Protein AF-A0A150QG92-F1 (afdb_monomer_lite)

Sequence (229 aa):
MARTAPVPNIPAIPGMNPGVFVMGGGGGGGGSGARGGNGSKNGQGSDGKNGGSGASGGGKSACGSPGKDGGGCPQHHGGSSSGAASHGDPIDVITGRVFTAPVVDLDLPGPLPLELARSYSTTSRERDIGLGHGWTHSFAWEVELRRGGGAKVWTDDGLDVSFGVVERGTGVIGPHGWVLHRHEEGFALDVPDGTRRIFEPDLGDPARRRFRLARVEDPAGNRIQLHCH

Radius of gyration: 31.09 Å; chains: 1; bounding box: 60×75×87 Å

Foldseek 3Di:
DDDDDDDDDDDDDPPDDPPDPPPDDDDDDDDDDDDDDDDDDDDDDDDDDDDDDDDDPDDPPPDDDDDPDDDDDDPDDDDDDDDDDDDDQQADPVPRKHKDDWDWPDWDDDPDIDTWTKMFIPLQQVPDPPPHGRMFIQFFWKWFQDPQQKIWIQHRRGDIWTGGRADEPGWDQGPQRWIWHHHPAWIWIQHPVQKIWTWGFDPPDPVSGMTGGQWIAHPVGDMDGDDDD

Secondary structure (DSSP, 8-state):
----PPPP--PPPTT-----------------PPPPPPP----------------------------SS--------------------SB-TTT--BB---EEEEEE-SSS-EEEEEEEBGGGTT--SSS-TTEEETT--EEEE-TTSEEEEE-TTS-EEEEEE--TT-EEE-GGG-EEEE-SS-EEEE-TTS-EEEEEE-TT-TTS-EEEEEEEE-TTS-EEE----

InterPro domains:
  IPR045351 Domain of unknown function DUF6531 [PF20148] (88-163)

Organism: Sorangium cellulosum (NCBI:txid56)

Structure (mmCIF, N/CA/C/O backbone):
data_AF-A0A150QG92-F1
#
_entry.id   AF-A0A150QG92-F1
#
loop_
_atom_site.group_PDB
_atom_site.id
_atom_site.type_symbol
_atom_site.label_atom_id
_atom_site.label_alt_id
_atom_site.label_comp_id
_atom_site.label_asym_id
_atom_site.label_entity_id
_atom_site.label_seq_id
_atom_site.pdbx_PDB_ins_code
_atom_site.Cartn_x
_atom_site.Cartn_y
_atom_site.Cartn_z
_atom_site.occupancy
_atom_site.B_iso_or_equiv
_atom_site.auth_seq_id
_atom_site.auth_comp_id
_atom_site.auth_asym_id
_atom_site.auth_atom_id
_atom_site.pdbx_PDB_model_num
ATOM 1 N N . MET A 1 1 ? 32.457 27.351 18.541 1.00 37.81 1 MET A N 1
ATOM 2 C CA . MET A 1 1 ? 33.243 26.584 17.551 1.00 37.81 1 MET A CA 1
ATOM 3 C C . MET A 1 1 ? 32.284 25.676 16.801 1.00 37.81 1 MET A C 1
ATOM 5 O O . MET A 1 1 ? 31.768 24.740 17.397 1.00 37.81 1 MET A O 1
ATOM 9 N N . ALA A 1 2 ? 31.964 26.011 15.552 1.00 36.78 2 ALA A N 1
ATOM 10 C CA . ALA A 1 2 ? 31.117 25.180 14.704 1.00 36.78 2 ALA A CA 1
ATOM 11 C C . ALA A 1 2 ? 31.923 23.953 14.255 1.00 36.78 2 ALA A C 1
ATOM 13 O O . ALA A 1 2 ? 33.011 24.098 13.702 1.00 36.78 2 ALA A O 1
ATOM 14 N N . ARG A 1 3 ? 31.420 22.751 14.543 1.00 38.50 3 ARG A N 1
ATOM 15 C CA . ARG A 1 3 ? 31.966 21.498 14.016 1.00 38.50 3 ARG A CA 1
ATOM 16 C C . ARG A 1 3 ? 31.158 21.137 12.777 1.00 38.50 3 ARG A C 1
ATOM 18 O O . ARG A 1 3 ? 30.050 20.626 12.894 1.00 38.50 3 ARG A O 1
ATOM 25 N N . THR A 1 4 ? 31.698 21.452 11.608 1.00 39.38 4 THR A N 1
ATOM 26 C CA . THR A 1 4 ? 31.212 20.936 10.326 1.00 39.38 4 THR A CA 1
ATOM 27 C C . THR A 1 4 ? 31.419 19.422 10.336 1.00 39.38 4 THR A C 1
ATOM 29 O O . THR A 1 4 ? 32.554 18.959 10.438 1.00 39.38 4 THR A O 1
ATOM 32 N N . ALA A 1 5 ? 30.334 18.648 10.321 1.00 44.03 5 ALA A N 1
ATOM 33 C CA . ALA A 1 5 ? 30.416 17.198 10.191 1.00 44.03 5 ALA A CA 1
ATOM 34 C C . ALA A 1 5 ? 30.944 16.830 8.788 1.00 44.03 5 ALA A C 1
ATOM 36 O O . ALA A 1 5 ? 30.615 17.523 7.821 1.00 44.03 5 ALA A O 1
ATOM 37 N N . PRO A 1 6 ? 31.770 15.778 8.655 1.00 44.94 6 PRO A N 1
ATOM 38 C CA . PRO A 1 6 ? 32.266 15.331 7.361 1.00 44.94 6 PRO A CA 1
ATOM 39 C C . PRO A 1 6 ? 31.114 14.800 6.498 1.00 44.94 6 PRO A C 1
ATOM 41 O O . PRO A 1 6 ? 30.248 14.066 6.973 1.00 44.94 6 PRO A O 1
ATOM 44 N N . VAL A 1 7 ? 31.117 15.192 5.225 1.00 45.94 7 VAL A N 1
ATOM 45 C CA . VAL A 1 7 ? 30.176 14.729 4.197 1.00 45.94 7 VAL A CA 1
ATOM 46 C C . VAL A 1 7 ? 30.291 13.201 4.056 1.00 45.94 7 VAL A C 1
ATOM 48 O O . VAL A 1 7 ? 31.413 12.709 3.912 1.00 45.94 7 VAL A O 1
ATOM 51 N N . PRO A 1 8 ? 29.186 12.432 4.081 1.00 47.88 8 PRO A N 1
ATOM 52 C CA . PRO A 1 8 ? 29.232 11.000 3.812 1.00 47.88 8 PRO A CA 1
ATOM 53 C C . PRO A 1 8 ? 29.678 10.738 2.371 1.00 47.88 8 PRO A C 1
ATOM 55 O O . PRO A 1 8 ? 29.181 11.354 1.429 1.00 47.88 8 PRO A O 1
ATOM 58 N N . ASN A 1 9 ? 30.617 9.811 2.206 1.00 43.22 9 ASN A N 1
ATOM 59 C CA . ASN A 1 9 ? 31.092 9.339 0.912 1.00 43.22 9 ASN A CA 1
ATOM 60 C C . ASN A 1 9 ? 29.952 8.590 0.195 1.00 43.22 9 ASN A C 1
ATOM 62 O O . ASN A 1 9 ? 29.675 7.439 0.523 1.00 43.22 9 ASN A O 1
ATOM 66 N N . ILE A 1 10 ? 29.258 9.259 -0.731 1.00 47.41 10 ILE A N 1
ATOM 67 C CA . ILE A 1 10 ? 28.228 8.658 -1.590 1.00 47.41 10 ILE A CA 1
ATOM 68 C C . ILE A 1 10 ? 28.930 7.739 -2.605 1.00 47.41 10 ILE A C 1
ATOM 70 O O . ILE A 1 10 ? 29.680 8.246 -3.443 1.00 47.41 10 ILE A O 1
ATOM 74 N N . PRO A 1 11 ? 28.713 6.410 -2.582 1.00 49.97 11 PRO A N 1
ATOM 75 C CA . PRO A 1 11 ? 29.139 5.558 -3.684 1.00 49.97 11 PRO A CA 1
ATOM 76 C C . PRO A 1 11 ? 28.346 5.917 -4.950 1.00 49.97 11 PRO A C 1
ATOM 78 O O . PRO A 1 11 ? 27.154 6.218 -4.890 1.00 49.97 11 PRO A O 1
ATOM 81 N N . ALA A 1 12 ? 29.025 5.920 -6.098 1.00 48.06 12 ALA A N 1
ATOM 82 C CA . ALA A 1 12 ? 28.434 6.299 -7.377 1.00 48.06 12 ALA A CA 1
ATOM 83 C C . ALA A 1 12 ? 27.208 5.436 -7.712 1.00 48.06 12 ALA A C 1
ATOM 85 O O . ALA A 1 12 ? 27.247 4.213 -7.579 1.00 48.06 12 ALA A O 1
ATOM 86 N N . ILE A 1 13 ? 26.144 6.090 -8.184 1.00 51.09 13 ILE A N 1
ATOM 87 C CA . ILE A 1 13 ? 24.930 5.450 -8.698 1.00 51.09 13 ILE A CA 1
ATOM 88 C C . ILE A 1 13 ? 25.330 4.553 -9.884 1.00 51.09 13 ILE A C 1
ATOM 90 O O . ILE A 1 13 ? 25.816 5.076 -10.895 1.00 51.09 13 ILE A O 1
ATOM 94 N N . PRO A 1 14 ? 25.150 3.223 -9.804 1.00 42.94 14 PRO A N 1
ATOM 95 C CA . PRO A 1 14 ? 25.403 2.342 -10.937 1.00 42.94 14 PRO A CA 1
ATOM 96 C C . PRO A 1 14 ? 24.462 2.711 -12.092 1.00 42.94 14 PRO A C 1
ATOM 98 O O . PRO A 1 14 ? 23.246 2.696 -11.928 1.00 42.94 14 PRO A O 1
ATOM 101 N N . GLY A 1 15 ? 25.025 3.078 -13.248 1.00 45.62 15 GLY A N 1
ATOM 102 C CA . GLY A 1 15 ? 24.265 3.453 -14.452 1.00 45.62 15 GLY A CA 1
ATOM 103 C C . GLY A 1 15 ? 24.389 4.917 -14.891 1.00 45.62 15 GLY A C 1
ATOM 104 O O . GLY A 1 15 ? 23.875 5.269 -15.949 1.00 45.62 15 GLY A O 1
ATOM 105 N N . MET A 1 16 ? 25.107 5.765 -14.149 1.00 44.09 16 MET A N 1
ATOM 106 C CA . MET A 1 16 ? 25.390 7.140 -14.574 1.00 44.09 16 MET A CA 1
ATOM 107 C C . MET A 1 16 ? 26.749 7.193 -15.289 1.00 44.09 16 MET A C 1
ATOM 109 O O . MET A 1 16 ? 27.793 7.038 -14.660 1.00 44.09 16 MET A O 1
ATOM 113 N N . ASN A 1 17 ? 26.750 7.378 -16.613 1.00 40.12 17 ASN A N 1
ATOM 114 C CA . ASN A 1 17 ? 27.971 7.652 -17.377 1.00 40.12 17 ASN A CA 1
ATOM 115 C C . ASN A 1 17 ? 28.542 9.002 -16.893 1.00 40.12 17 ASN A C 1
ATOM 117 O O . ASN A 1 17 ? 27.853 10.016 -17.047 1.00 40.12 17 ASN A O 1
ATOM 121 N N . PRO A 1 18 ? 29.737 9.061 -16.272 1.00 42.12 18 PRO A N 1
ATOM 122 C CA . PRO A 1 18 ? 30.314 10.332 -15.877 1.00 42.12 18 PRO A CA 1
ATOM 123 C C . PRO A 1 18 ? 30.748 11.036 -17.160 1.00 42.12 18 PRO A C 1
ATOM 125 O O . PRO A 1 18 ? 31.773 10.704 -17.753 1.00 42.12 18 PRO A O 1
ATOM 128 N N . GLY A 1 19 ? 29.932 11.986 -17.617 1.00 36.22 19 GLY A N 1
ATOM 129 C CA . GLY A 1 19 ? 30.261 12.826 -18.756 1.00 36.22 19 GLY A CA 1
ATOM 130 C C . GLY A 1 19 ? 31.666 13.397 -18.584 1.00 36.22 19 GLY A C 1
ATOM 131 O O . GLY A 1 19 ? 31.950 14.108 -17.620 1.00 36.22 19 GLY A O 1
ATOM 132 N N . VAL A 1 20 ? 32.550 13.047 -19.515 1.00 40.19 20 VAL A N 1
ATOM 133 C CA . VAL A 1 20 ? 33.859 13.669 -19.688 1.00 40.19 20 VAL A CA 1
ATOM 134 C C . VAL A 1 20 ? 33.654 15.183 -19.749 1.00 40.19 20 VAL A C 1
ATOM 136 O O . VAL A 1 20 ? 33.062 15.705 -20.693 1.00 40.19 20 VAL A O 1
ATOM 139 N N . PHE A 1 21 ? 34.170 15.903 -18.754 1.00 37.25 21 PHE A N 1
ATOM 140 C CA . PHE A 1 21 ? 34.419 17.331 -18.891 1.00 37.25 21 PHE A CA 1
ATOM 141 C C . PHE A 1 21 ? 35.578 17.498 -19.878 1.00 37.25 21 PHE A C 1
ATOM 143 O O . PHE A 1 21 ? 36.746 17.367 -19.512 1.00 37.25 21 PHE A O 1
ATOM 150 N N . VAL A 1 22 ? 35.266 17.767 -21.148 1.00 36.50 22 VAL A N 1
ATOM 151 C CA . VAL A 1 22 ? 36.266 18.232 -22.114 1.00 36.50 22 VAL A CA 1
ATOM 152 C C . VAL A 1 22 ? 36.643 19.666 -21.733 1.00 36.50 22 VAL A C 1
ATOM 154 O O . VAL A 1 22 ? 35.991 20.630 -22.124 1.00 36.50 22 VAL A O 1
ATOM 157 N N . MET A 1 23 ? 37.708 19.802 -20.944 1.00 41.09 23 MET A N 1
ATOM 158 C CA . MET A 1 23 ? 38.476 21.040 -20.805 1.00 41.09 23 MET A CA 1
ATOM 159 C C . MET A 1 23 ? 39.218 21.299 -22.123 1.00 41.09 23 MET A C 1
ATOM 161 O O . MET A 1 23 ? 40.349 20.859 -22.318 1.00 41.09 23 MET A O 1
ATOM 165 N N . GLY A 1 24 ? 38.553 21.985 -23.052 1.00 33.84 24 GLY A N 1
ATOM 166 C CA . GLY A 1 24 ? 39.160 22.499 -24.276 1.00 33.84 24 GLY A CA 1
ATOM 167 C C . GLY A 1 24 ? 39.774 23.875 -24.035 1.00 33.84 24 GLY A C 1
ATOM 168 O O . GLY A 1 24 ? 39.073 24.882 -24.077 1.00 33.84 24 GLY A O 1
ATOM 169 N N . GLY A 1 25 ? 41.080 23.914 -23.774 1.00 34.88 25 GLY A N 1
ATOM 170 C CA . GLY A 1 25 ? 41.899 25.116 -23.937 1.00 34.88 25 GLY A CA 1
ATOM 171 C C . GLY A 1 25 ? 42.353 25.304 -25.393 1.00 34.88 25 GLY A C 1
ATOM 172 O O . GLY A 1 25 ? 42.444 24.340 -26.149 1.00 34.88 25 GLY A O 1
ATOM 173 N N . GLY A 1 26 ? 42.688 26.548 -25.751 1.00 34.56 26 GLY A N 1
ATOM 174 C CA . GLY A 1 26 ? 43.233 26.968 -27.054 1.00 34.56 26 GLY A CA 1
ATOM 175 C C . GLY A 1 26 ? 42.289 27.962 -27.736 1.00 34.56 26 GLY A C 1
ATOM 176 O O . GLY A 1 26 ? 41.090 27.743 -27.772 1.00 34.56 26 GLY A O 1
ATOM 177 N N . GLY A 1 27 ? 42.693 29.115 -28.255 1.00 33.75 27 GLY A N 1
ATOM 178 C CA . GLY A 1 27 ? 43.971 29.562 -28.801 1.00 33.75 27 GLY A CA 1
ATOM 179 C C . GLY A 1 27 ? 43.599 30.508 -29.953 1.00 33.75 27 GLY A C 1
ATOM 180 O O . GLY A 1 27 ? 42.649 30.233 -30.680 1.00 33.75 27 GLY A O 1
ATOM 181 N N . GLY A 1 28 ? 44.246 31.671 -30.048 1.00 34.00 28 GLY A N 1
ATOM 182 C CA . GLY A 1 28 ? 43.829 32.767 -30.928 1.00 34.00 28 GLY A CA 1
ATOM 183 C C . GLY A 1 28 ? 43.825 32.459 -32.431 1.00 34.00 28 GLY A C 1
ATOM 184 O O . GLY A 1 28 ? 44.515 31.566 -32.910 1.00 34.00 28 GLY A O 1
ATOM 185 N N . GLY A 1 29 ? 43.085 33.277 -33.181 1.00 33.50 29 GLY A N 1
ATOM 186 C CA . GLY A 1 29 ? 43.124 33.296 -34.643 1.00 33.50 29 GLY A CA 1
ATOM 187 C C . GLY A 1 29 ? 42.044 34.207 -35.219 1.00 33.50 29 GLY A C 1
ATOM 188 O O . GLY A 1 29 ? 40.873 33.849 -35.229 1.00 33.50 29 GLY A O 1
ATOM 189 N N . GLY A 1 30 ? 42.437 35.409 -35.645 1.00 34.50 30 GLY A N 1
ATOM 190 C CA . GLY A 1 30 ? 41.554 36.396 -36.265 1.00 34.50 30 GLY A CA 1
ATOM 191 C C . GLY A 1 30 ? 41.127 36.035 -37.691 1.00 34.50 30 GLY A C 1
ATOM 192 O O . GLY A 1 30 ? 41.773 35.241 -38.369 1.00 34.50 30 GLY A O 1
ATOM 193 N N . GLY A 1 31 ? 40.054 36.677 -38.159 1.00 32.97 31 GLY A N 1
ATOM 194 C CA . GLY A 1 31 ? 39.570 36.535 -39.531 1.00 32.97 31 GLY A CA 1
ATOM 195 C C . GLY A 1 31 ? 38.443 37.509 -39.879 1.00 32.97 31 GLY A C 1
ATOM 196 O O . GLY A 1 31 ? 37.282 37.230 -39.619 1.00 32.97 31 GLY A O 1
ATOM 197 N N . SER A 1 32 ? 38.841 38.645 -40.461 1.00 36.47 32 SER A N 1
ATOM 198 C CA . SER A 1 32 ? 38.134 39.526 -41.414 1.00 36.47 32 SER A CA 1
ATOM 199 C C . SER A 1 32 ? 36.645 39.862 -41.221 1.00 36.47 32 SER A C 1
ATOM 201 O O . SER A 1 32 ? 35.754 39.042 -41.423 1.00 36.47 32 SER A O 1
ATOM 203 N N . GLY A 1 33 ? 36.395 41.155 -40.990 1.00 36.62 33 GLY A N 1
ATOM 204 C CA . GLY A 1 33 ? 35.072 41.770 -40.959 1.00 36.62 33 GLY A CA 1
ATOM 205 C C . GLY A 1 33 ? 34.340 41.802 -42.305 1.00 36.62 33 GLY A C 1
ATOM 206 O O . GLY A 1 33 ? 34.922 42.066 -43.358 1.00 36.62 33 GLY A O 1
ATOM 207 N N . ALA A 1 34 ? 33.024 41.602 -42.232 1.00 39.44 34 ALA A N 1
ATOM 208 C CA . ALA A 1 34 ? 32.090 41.887 -43.309 1.00 39.44 34 ALA A CA 1
ATOM 209 C C . ALA A 1 34 ? 31.617 43.347 -43.219 1.00 39.44 34 ALA A C 1
ATOM 211 O O . ALA A 1 34 ? 31.180 43.826 -42.171 1.00 39.44 34 ALA A O 1
ATOM 212 N N . ARG A 1 35 ? 31.748 44.053 -44.344 1.00 37.41 35 ARG A N 1
ATOM 213 C CA . ARG A 1 35 ? 31.340 45.444 -44.556 1.00 37.41 35 ARG A CA 1
ATOM 214 C C . ARG A 1 35 ? 29.815 45.569 -44.569 1.00 37.41 35 ARG A C 1
ATOM 216 O O . ARG A 1 35 ? 29.130 44.751 -45.174 1.00 37.41 35 ARG A O 1
ATOM 223 N N . GLY A 1 36 ? 29.318 46.634 -43.941 1.00 36.62 36 GLY A N 1
ATOM 224 C CA . GLY A 1 36 ? 27.913 47.032 -43.968 1.00 36.62 36 GLY A CA 1
ATOM 225 C C . GLY A 1 36 ? 27.441 47.437 -45.366 1.00 36.62 36 GLY A C 1
ATOM 226 O O . GLY A 1 36 ? 28.152 48.118 -46.105 1.00 36.62 36 GLY A O 1
ATOM 227 N N . GLY A 1 37 ? 26.226 47.011 -45.712 1.00 35.25 37 GLY A N 1
ATOM 228 C CA . GLY A 1 37 ? 25.490 47.469 -46.886 1.00 35.25 37 GLY A CA 1
ATOM 229 C C . GLY A 1 37 ? 24.499 48.563 -46.495 1.00 35.25 37 GLY A C 1
ATOM 230 O O . GLY A 1 37 ? 23.589 48.324 -45.705 1.00 35.25 37 GLY A O 1
ATOM 231 N N . ASN A 1 38 ? 24.694 49.759 -47.051 1.00 34.56 38 ASN A N 1
ATOM 232 C CA . ASN A 1 38 ? 23.780 50.894 -46.945 1.00 34.56 38 ASN A CA 1
ATOM 233 C C . ASN A 1 38 ? 22.444 50.591 -47.634 1.00 34.56 38 ASN A C 1
ATOM 235 O O . ASN A 1 38 ? 22.412 50.191 -48.796 1.00 34.56 38 ASN A O 1
ATOM 239 N N . GLY A 1 39 ? 21.343 50.878 -46.943 1.00 38.09 39 GLY A N 1
ATOM 240 C CA . GLY A 1 39 ? 20.032 51.014 -47.563 1.00 38.09 39 GLY A CA 1
ATOM 241 C C . GLY A 1 39 ? 19.848 52.405 -48.168 1.00 38.09 39 GLY A C 1
ATOM 242 O O . GLY A 1 39 ? 20.192 53.402 -47.534 1.00 38.09 39 GLY A O 1
ATOM 243 N N . SER A 1 40 ? 19.259 52.476 -49.365 1.00 35.34 40 SER A N 1
ATOM 244 C CA . SER A 1 40 ? 18.357 53.564 -49.770 1.00 35.34 40 SER A CA 1
ATOM 245 C C . SER A 1 40 ? 17.653 53.289 -51.106 1.00 35.34 40 SER A C 1
ATOM 247 O O . SER A 1 40 ? 18.288 53.203 -52.146 1.00 35.34 40 SER A O 1
ATOM 249 N N . LYS A 1 41 ? 16.317 53.253 -51.003 1.00 38.12 41 LYS A N 1
ATOM 250 C CA . LYS A 1 41 ? 15.314 54.027 -51.761 1.00 38.12 41 LYS A CA 1
ATOM 251 C C . LYS A 1 41 ? 15.100 53.824 -53.280 1.00 38.12 41 LYS A C 1
ATOM 253 O O . LYS A 1 41 ? 15.932 54.177 -54.101 1.00 38.12 41 LYS A O 1
ATOM 258 N N . ASN A 1 42 ? 13.816 53.536 -53.553 1.00 39.16 42 ASN A N 1
ATOM 259 C CA . ASN A 1 42 ? 12.929 54.029 -54.625 1.00 39.16 42 ASN A CA 1
ATOM 260 C C . ASN A 1 42 ? 12.761 53.189 -55.902 1.00 39.16 42 ASN A C 1
ATOM 262 O O . ASN A 1 42 ? 13.709 52.934 -56.632 1.00 39.16 42 ASN A O 1
ATOM 266 N N . GLY A 1 43 ? 11.492 52.897 -56.219 1.00 38.22 43 GLY A N 1
ATOM 267 C CA . GLY A 1 43 ? 11.042 52.461 -57.542 1.00 38.22 43 GLY A CA 1
ATOM 268 C C . GLY A 1 43 ? 9.668 51.788 -57.512 1.00 38.22 43 GLY A C 1
ATOM 269 O O . GLY A 1 43 ? 9.585 50.576 -57.362 1.00 38.22 43 GLY A O 1
ATOM 270 N N . GLN A 1 44 ? 8.592 52.570 -57.635 1.00 45.50 44 GLN A N 1
ATOM 271 C CA . GLN A 1 44 ? 7.263 52.061 -57.997 1.00 45.50 44 GLN A CA 1
ATOM 272 C C . GLN A 1 44 ? 7.270 51.615 -59.466 1.00 45.50 44 GLN A C 1
ATOM 274 O O . GLN A 1 44 ? 7.813 52.319 -60.314 1.00 45.50 44 GLN A O 1
ATOM 279 N N . GLY A 1 4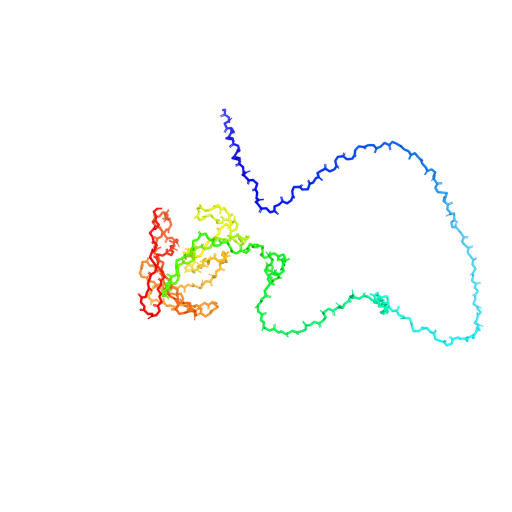5 ? 6.621 50.492 -59.766 1.00 35.28 45 GLY A N 1
ATOM 280 C CA . GLY A 1 45 ? 6.367 50.038 -61.131 1.00 35.28 45 GLY A CA 1
ATOM 281 C C . GLY A 1 45 ? 5.430 48.837 -61.124 1.00 35.28 45 GLY A C 1
ATOM 282 O O . GLY A 1 45 ? 5.816 47.743 -60.724 1.00 35.28 45 GLY A O 1
ATOM 283 N N . SER A 1 46 ? 4.181 49.070 -61.508 1.00 43.31 46 SER A N 1
ATOM 284 C CA . SER A 1 46 ? 3.157 48.060 -61.761 1.00 43.31 46 SER A CA 1
ATOM 285 C C . SER A 1 46 ? 3.116 47.774 -63.254 1.00 43.31 46 SER A C 1
ATOM 287 O O . SER A 1 46 ? 2.842 48.700 -64.006 1.00 43.31 46 SER A O 1
ATOM 289 N N . ASP A 1 47 ? 3.316 46.521 -63.659 1.00 41.66 47 ASP A N 1
ATOM 290 C CA . ASP A 1 47 ? 2.996 46.037 -65.004 1.00 41.66 47 ASP A CA 1
ATOM 291 C C . ASP A 1 47 ? 2.709 44.534 -64.939 1.00 41.66 47 ASP A C 1
ATOM 293 O O . ASP A 1 47 ? 3.572 43.717 -64.619 1.00 41.66 47 ASP A O 1
ATOM 297 N N . GLY A 1 48 ? 1.454 44.170 -65.204 1.00 41.91 48 GLY A N 1
ATOM 298 C CA . GLY A 1 48 ? 1.030 42.783 -65.338 1.00 41.91 48 GLY A CA 1
ATOM 299 C C . GLY A 1 48 ? 1.316 42.234 -66.734 1.00 41.91 48 GLY A C 1
ATOM 300 O O . GLY A 1 48 ? 1.208 42.966 -67.717 1.00 41.91 48 GLY A O 1
ATOM 301 N N . LYS A 1 49 ? 1.611 40.928 -66.815 1.00 37.25 49 LYS A N 1
ATOM 302 C CA . LYS A 1 49 ? 1.289 40.039 -67.950 1.00 37.25 49 LYS A CA 1
ATOM 303 C C . LYS A 1 49 ? 1.559 38.561 -67.612 1.00 37.25 49 LYS A C 1
ATOM 305 O O . LYS A 1 49 ? 2.686 38.170 -67.356 1.00 37.25 49 LYS A O 1
ATOM 310 N N . ASN A 1 50 ? 0.466 37.797 -67.656 1.00 37.12 50 ASN A N 1
ATOM 311 C CA . ASN A 1 50 ? 0.265 36.408 -68.091 1.00 37.12 50 ASN A CA 1
ATOM 312 C C . ASN A 1 50 ? 1.239 35.275 -67.708 1.00 37.12 50 ASN A C 1
ATOM 314 O O . ASN A 1 50 ? 2.355 35.196 -68.202 1.00 37.12 50 ASN A O 1
ATOM 318 N N . GLY A 1 51 ? 0.642 34.250 -67.082 1.00 36.69 51 GLY A N 1
ATOM 319 C CA . GLY A 1 51 ? 0.595 32.909 -67.678 1.00 36.69 51 GLY A CA 1
ATOM 320 C C . GLY A 1 51 ? 1.630 31.903 -67.182 1.00 36.69 51 GLY A C 1
ATOM 321 O O . GLY A 1 51 ? 2.675 31.733 -67.795 1.00 36.69 51 GLY A O 1
ATOM 322 N N . GLY A 1 52 ? 1.281 31.151 -66.138 1.00 38.41 52 GLY A N 1
ATOM 323 C CA . GLY A 1 52 ? 2.009 29.950 -65.735 1.00 38.41 52 GLY A CA 1
ATOM 324 C C . GLY A 1 52 ? 1.218 29.162 -64.702 1.00 38.41 52 GLY A C 1
ATOM 325 O O . GLY A 1 52 ? 1.168 29.523 -63.531 1.00 38.41 52 GLY A O 1
ATOM 326 N N . SER A 1 53 ? 0.541 28.115 -65.153 1.00 48.41 53 SER A N 1
ATOM 327 C CA . SER A 1 53 ? -0.156 27.133 -64.331 1.00 48.41 53 SER A CA 1
ATOM 328 C C . SER A 1 53 ? 0.829 26.379 -63.432 1.00 48.41 53 SER A C 1
ATOM 330 O O . SER A 1 53 ? 1.792 25.798 -63.921 1.00 48.41 53 SER A O 1
ATOM 332 N N . GLY A 1 54 ? 0.519 26.307 -62.135 1.00 48.03 54 GLY A N 1
ATOM 333 C CA . GLY A 1 54 ? 1.049 25.276 -61.240 1.00 48.03 54 GLY A CA 1
ATOM 334 C C . GLY A 1 54 ? 2.132 25.734 -60.266 1.00 48.03 54 GLY A C 1
ATOM 335 O O . GLY A 1 54 ? 3.317 25.591 -60.530 1.00 48.03 54 GLY A O 1
ATOM 336 N N . ALA A 1 55 ? 1.709 26.169 -59.080 1.00 41.19 55 ALA A N 1
ATOM 337 C CA . ALA A 1 55 ? 2.441 25.934 -57.837 1.00 41.19 55 ALA A CA 1
ATOM 338 C C . ALA A 1 55 ? 1.463 26.116 -56.673 1.00 41.19 55 ALA A C 1
ATOM 340 O O . ALA A 1 55 ? 1.243 27.217 -56.171 1.00 41.19 55 ALA A O 1
ATOM 341 N N . SER A 1 56 ? 0.833 25.018 -56.262 1.00 41.62 56 SER A N 1
ATOM 342 C CA . SER A 1 56 ? 0.240 24.897 -54.936 1.00 41.62 56 SER A CA 1
ATOM 343 C C . SER A 1 56 ? 1.313 25.252 -53.907 1.00 41.62 56 SER A C 1
ATOM 345 O O . SER A 1 56 ? 2.285 24.513 -53.746 1.00 41.62 56 SER A O 1
ATOM 347 N N . GLY A 1 57 ? 1.156 26.406 -53.256 1.00 37.75 57 GLY A N 1
ATOM 348 C CA . GLY A 1 57 ? 2.000 26.856 -52.157 1.00 37.75 57 GLY A CA 1
ATOM 349 C C . GLY A 1 57 ? 1.899 25.877 -50.996 1.00 37.75 57 GLY A C 1
ATOM 350 O O . GLY A 1 57 ? 1.035 26.008 -50.134 1.00 37.75 57 GLY A O 1
ATOM 351 N N . GLY A 1 58 ? 2.782 24.881 -51.003 1.00 40.81 58 GLY A N 1
ATOM 352 C CA . GLY A 1 58 ? 3.005 23.990 -49.884 1.00 40.81 58 GLY A CA 1
ATOM 353 C C . GLY A 1 58 ? 3.475 24.810 -48.693 1.00 40.81 58 GLY A C 1
ATOM 354 O O . GLY A 1 58 ? 4.555 25.404 -48.702 1.00 40.81 58 GLY A O 1
ATOM 355 N N . GLY A 1 59 ? 2.650 24.832 -47.647 1.00 39.25 59 GLY A N 1
ATOM 356 C CA . GLY A 1 59 ? 3.158 25.004 -46.299 1.00 39.25 59 GLY A CA 1
ATOM 357 C C . GLY A 1 59 ? 4.321 24.035 -46.100 1.00 39.25 59 GLY A C 1
ATOM 358 O O . GLY A 1 59 ? 4.314 22.913 -46.597 1.00 39.25 59 GLY A O 1
ATOM 359 N N . LYS A 1 60 ? 5.350 24.519 -45.420 1.00 49.06 60 LYS A N 1
ATOM 360 C CA . LYS A 1 60 ? 6.541 23.784 -45.015 1.00 49.06 60 LYS A CA 1
ATOM 361 C C . LYS A 1 60 ? 6.133 22.631 -44.091 1.00 49.06 60 LYS A C 1
ATOM 363 O O . LYS A 1 60 ? 6.197 22.750 -42.875 1.00 49.06 60 LYS A O 1
ATOM 368 N N . SER A 1 61 ? 5.690 21.535 -44.690 1.00 40.03 61 SER A N 1
ATOM 369 C CA . SER A 1 61 ? 5.686 20.203 -44.109 1.00 40.03 61 SER A CA 1
ATOM 370 C C . SER A 1 61 ? 6.932 19.520 -44.646 1.00 40.03 61 SER A C 1
ATOM 372 O O . SER A 1 61 ? 6.992 19.116 -45.804 1.00 40.03 61 SER A O 1
ATOM 374 N N . ALA A 1 62 ? 7.967 19.465 -43.815 1.00 41.53 62 ALA A N 1
ATOM 375 C CA . ALA A 1 62 ? 9.138 18.648 -44.072 1.00 41.53 62 ALA A CA 1
ATOM 376 C C . ALA A 1 62 ? 8.755 17.172 -43.885 1.00 41.53 62 ALA A C 1
ATOM 378 O O . ALA A 1 62 ? 8.979 16.585 -42.833 1.00 41.53 62 ALA A O 1
ATOM 379 N N . CYS A 1 63 ? 8.145 16.576 -44.904 1.00 38.84 63 CYS A N 1
ATOM 380 C CA . CYS A 1 63 ? 8.147 15.135 -45.100 1.00 38.84 63 CYS A CA 1
ATOM 381 C C . CYS A 1 63 ? 8.751 14.879 -46.483 1.00 38.84 63 CYS A C 1
ATOM 383 O O . CYS A 1 63 ? 8.142 15.129 -47.521 1.00 38.84 63 CYS A O 1
ATOM 385 N N . GLY A 1 64 ? 10.023 14.477 -46.486 1.00 37.97 64 GLY A N 1
ATOM 386 C CA . GLY A 1 64 ? 10.721 14.074 -47.698 1.00 37.97 64 GLY A CA 1
ATOM 387 C C . GLY A 1 64 ? 10.004 12.900 -48.362 1.00 37.97 64 GLY A C 1
ATOM 388 O O . GLY A 1 64 ? 9.503 11.998 -47.694 1.00 37.97 64 GLY A O 1
ATOM 389 N N . SER A 1 65 ? 9.949 12.931 -49.691 1.00 38.94 65 SER A N 1
ATOM 390 C CA . SER A 1 65 ? 9.542 11.788 -50.510 1.00 38.94 65 SER A CA 1
ATOM 391 C C . SER A 1 65 ? 10.477 10.586 -50.283 1.00 38.94 65 SER A C 1
ATOM 393 O O . SER A 1 65 ? 11.641 10.784 -49.924 1.00 38.94 65 SER A O 1
ATOM 395 N N . PRO A 1 66 ? 9.997 9.347 -50.492 1.00 40.72 66 PRO A N 1
ATOM 396 C CA . PRO A 1 66 ? 10.686 8.140 -50.059 1.00 40.72 66 PRO A CA 1
ATOM 397 C C . PRO A 1 66 ? 11.894 7.849 -50.954 1.00 40.72 66 PRO A C 1
ATOM 399 O O . PRO A 1 66 ? 11.771 7.304 -52.051 1.00 40.72 66 PRO A O 1
ATOM 402 N N . GLY A 1 67 ? 13.081 8.193 -50.460 1.00 36.34 67 GLY A N 1
ATOM 403 C CA . GLY A 1 67 ? 14.300 7.497 -50.843 1.00 36.34 67 GLY A CA 1
ATOM 404 C C . GLY A 1 67 ? 14.232 6.083 -50.276 1.00 36.34 67 GLY A C 1
ATOM 405 O O . GLY A 1 67 ? 13.870 5.895 -49.116 1.00 36.34 67 GLY A O 1
ATOM 406 N N . LYS A 1 68 ? 14.517 5.086 -51.114 1.00 49.31 68 LYS A N 1
ATOM 407 C CA . LYS A 1 68 ? 14.757 3.712 -50.672 1.00 49.31 68 LYS A CA 1
ATOM 408 C C . LYS A 1 68 ? 15.849 3.761 -49.606 1.00 49.31 68 LYS A C 1
ATOM 410 O O . LYS A 1 68 ? 16.958 4.149 -49.941 1.00 49.31 68 LYS A O 1
ATOM 415 N N . ASP A 1 69 ? 15.457 3.527 -48.357 1.00 43.31 69 ASP A N 1
ATOM 416 C CA . ASP A 1 69 ? 16.177 2.837 -47.280 1.00 43.31 69 ASP A CA 1
ATOM 417 C C . ASP A 1 69 ? 15.572 3.250 -45.922 1.00 43.31 69 ASP A C 1
ATOM 419 O O . ASP A 1 69 ? 15.743 4.365 -45.442 1.00 43.31 69 ASP A O 1
ATOM 423 N N . GLY A 1 70 ? 14.794 2.322 -45.351 1.00 49.06 70 GLY A N 1
ATOM 424 C CA . GLY A 1 70 ? 14.473 2.160 -43.925 1.00 49.06 70 GLY A CA 1
ATOM 425 C C . GLY A 1 70 ? 14.260 3.400 -43.051 1.00 49.06 70 GLY A C 1
ATOM 426 O O . GLY A 1 70 ? 15.152 3.795 -42.309 1.00 49.06 70 GLY A O 1
ATOM 427 N N . GLY A 1 71 ? 13.028 3.907 -43.003 1.00 36.41 71 GLY A N 1
ATOM 428 C CA . GLY A 1 71 ? 12.609 4.907 -42.016 1.00 36.41 71 GLY A CA 1
ATOM 429 C C . GLY A 1 71 ? 11.091 4.986 -41.906 1.00 36.41 71 GLY A C 1
ATOM 430 O O . GLY A 1 71 ? 10.494 6.004 -42.240 1.00 36.41 71 GLY A O 1
ATOM 431 N N . GLY A 1 72 ? 10.450 3.880 -41.523 1.00 34.47 72 GLY A N 1
ATOM 432 C CA . GLY A 1 72 ? 9.005 3.843 -41.311 1.00 34.47 72 GLY A CA 1
ATOM 433 C C . GLY A 1 72 ? 8.613 4.677 -40.094 1.00 34.47 72 GLY A C 1
ATOM 434 O O . GLY A 1 72 ? 9.061 4.406 -38.985 1.00 34.47 72 GLY A O 1
ATOM 435 N N . CYS A 1 73 ? 7.757 5.675 -40.296 1.00 36.31 73 CYS A N 1
ATOM 436 C CA . CYS A 1 73 ? 6.995 6.298 -39.222 1.00 36.31 73 CYS A CA 1
ATOM 437 C C . CYS A 1 73 ? 6.034 5.250 -38.635 1.00 36.31 73 CYS A C 1
ATOM 439 O O . CYS A 1 73 ? 5.190 4.757 -39.388 1.00 36.31 73 CYS A O 1
ATOM 441 N N . PRO A 1 74 ? 6.065 4.921 -37.333 1.00 44.69 74 PRO A N 1
ATOM 442 C CA . PRO A 1 74 ? 4.972 4.178 -36.745 1.00 44.69 74 PRO A CA 1
ATOM 443 C C . PRO A 1 74 ? 3.925 5.182 -36.263 1.00 44.69 74 PRO A C 1
ATOM 445 O O . PRO A 1 74 ? 3.940 5.629 -35.120 1.00 44.69 74 PRO A O 1
ATOM 448 N N . GLN A 1 75 ? 2.976 5.511 -37.139 1.00 48.78 75 GLN A N 1
ATOM 449 C CA . GLN A 1 75 ? 1.622 5.721 -36.643 1.00 48.78 75 GLN A CA 1
ATOM 450 C C . GLN A 1 75 ? 1.094 4.326 -36.304 1.00 48.78 75 GLN A C 1
ATOM 452 O O . GLN A 1 75 ? 0.767 3.569 -37.212 1.00 48.78 75 GLN A O 1
ATOM 457 N N . HIS A 1 76 ? 1.007 3.967 -35.025 1.00 34.97 76 HIS A N 1
ATOM 458 C CA . HIS A 1 76 ? 0.194 2.821 -34.629 1.00 34.97 76 HIS A CA 1
ATOM 459 C C . HIS A 1 76 ? -0.645 3.149 -33.398 1.00 34.97 76 HIS A C 1
ATOM 461 O O . HIS A 1 76 ? -0.169 3.250 -32.271 1.00 34.97 76 HIS A O 1
ATOM 467 N N . HIS A 1 77 ? -1.935 3.326 -33.671 1.00 39.47 77 HIS A N 1
ATOM 468 C CA . HIS A 1 77 ? -3.009 3.157 -32.711 1.00 39.47 77 HIS A CA 1
ATOM 469 C C . HIS A 1 77 ? -2.988 1.730 -32.147 1.00 39.47 77 HIS A C 1
ATOM 471 O O . HIS A 1 77 ? -2.820 0.789 -32.916 1.00 39.47 77 HIS A O 1
ATOM 477 N N . GLY A 1 78 ? -3.248 1.616 -30.841 1.00 31.83 78 GLY A N 1
ATOM 478 C CA . GLY A 1 78 ? -3.974 0.518 -30.191 1.00 31.83 78 GLY A CA 1
ATOM 479 C C . GLY A 1 78 ? -3.402 -0.900 -30.304 1.00 31.83 78 GLY A C 1
ATOM 480 O O . GLY A 1 78 ? -3.442 -1.518 -31.361 1.00 31.83 78 GLY A O 1
ATOM 481 N N . GLY A 1 79 ? -3.017 -1.478 -29.166 1.00 29.67 79 GLY A N 1
ATOM 482 C CA . GLY A 1 79 ? -2.808 -2.921 -29.054 1.00 29.67 79 GLY A CA 1
ATOM 483 C C . GLY A 1 79 ? -2.178 -3.322 -27.728 1.00 29.67 79 GLY A C 1
ATOM 484 O O . GLY A 1 79 ? -0.983 -3.150 -27.525 1.00 29.67 79 GLY A O 1
ATOM 485 N N . SER A 1 80 ? -2.998 -3.846 -26.823 1.00 46.84 80 SER A N 1
ATOM 486 C CA . SER A 1 80 ? -2.602 -4.405 -25.535 1.00 46.84 80 SER A CA 1
ATOM 487 C C . SER A 1 80 ? -1.719 -5.645 -25.713 1.00 46.84 80 SER A C 1
ATOM 489 O O . SER A 1 80 ? -2.234 -6.701 -26.056 1.00 46.84 80 SER A O 1
ATOM 491 N N . SER A 1 81 ? -0.420 -5.545 -25.433 1.00 37.97 81 SER A N 1
ATOM 492 C CA . SER A 1 81 ? 0.384 -6.656 -24.898 1.00 37.97 81 SER A CA 1
ATOM 493 C C . SER A 1 81 ? 1.788 -6.169 -24.547 1.00 37.97 81 SER A C 1
ATOM 495 O O . SER A 1 81 ? 2.593 -5.842 -25.416 1.00 37.97 81 SER A O 1
ATOM 497 N N . SER A 1 82 ? 2.056 -6.143 -23.248 1.00 51.31 82 SER A N 1
ATOM 498 C CA . SER A 1 82 ? 3.363 -6.026 -22.611 1.00 51.31 82 SER A CA 1
ATOM 499 C C . SER A 1 82 ? 4.360 -7.063 -23.136 1.00 51.31 82 SER A C 1
ATOM 501 O O . SER A 1 82 ? 4.075 -8.260 -23.100 1.00 51.31 82 SER A O 1
ATOM 503 N N . GLY A 1 83 ? 5.553 -6.624 -23.532 1.00 38.22 83 GLY A N 1
ATOM 504 C CA . GLY A 1 83 ? 6.671 -7.525 -23.789 1.00 38.22 83 GLY A CA 1
ATOM 505 C C . GLY A 1 83 ? 7.874 -6.811 -24.394 1.00 38.22 83 GLY A C 1
ATOM 506 O O . GLY A 1 83 ? 7.778 -6.276 -25.489 1.00 38.22 83 GLY A O 1
ATOM 507 N N . ALA A 1 84 ? 8.998 -6.878 -23.680 1.00 35.59 84 ALA A N 1
ATOM 508 C CA . ALA A 1 84 ? 10.328 -6.354 -24.004 1.00 35.59 84 ALA A CA 1
ATOM 509 C C . ALA A 1 84 ? 10.549 -4.851 -23.746 1.00 35.59 84 ALA A C 1
ATOM 511 O O . ALA A 1 84 ? 10.243 -3.974 -24.551 1.00 35.59 84 ALA A O 1
ATOM 512 N N . ALA A 1 85 ? 11.178 -4.596 -22.596 1.00 45.72 85 ALA A N 1
ATOM 513 C CA . ALA A 1 85 ? 11.838 -3.353 -22.243 1.00 45.72 85 ALA A CA 1
ATOM 514 C C . ALA A 1 85 ? 12.838 -2.935 -23.334 1.00 45.72 85 ALA A C 1
ATOM 516 O O . ALA A 1 85 ? 13.969 -3.410 -23.394 1.00 45.72 85 ALA A O 1
ATOM 517 N N . SER A 1 86 ? 12.417 -2.011 -24.189 1.00 37.12 86 SER A N 1
ATOM 518 C CA . SER A 1 86 ? 13.321 -0.979 -24.684 1.00 37.12 86 SER A CA 1
ATOM 519 C C . SER A 1 86 ? 13.305 0.117 -23.627 1.00 37.12 86 SER A C 1
ATOM 521 O O . SER A 1 86 ? 12.224 0.444 -23.145 1.00 37.12 86 SER A O 1
ATOM 523 N N . HIS A 1 87 ? 14.479 0.614 -23.233 1.00 48.00 87 HIS A N 1
ATOM 524 C CA . HIS A 1 87 ? 14.699 1.698 -22.271 1.00 48.00 87 HIS A CA 1
ATOM 525 C C . HIS A 1 87 ? 13.875 2.953 -22.617 1.00 48.00 87 HIS A C 1
ATOM 527 O O . HIS A 1 87 ? 14.391 3.915 -23.176 1.00 48.00 87 HIS A O 1
ATOM 533 N N . GLY A 1 88 ? 12.579 2.934 -22.321 1.00 52.22 88 GLY A N 1
ATOM 534 C CA . GLY A 1 88 ? 11.793 4.140 -22.167 1.00 52.22 88 GLY A CA 1
ATOM 535 C C . GLY A 1 88 ? 12.334 4.854 -20.944 1.00 52.22 88 GLY A C 1
ATOM 536 O O . GLY A 1 88 ? 12.614 4.208 -19.929 1.00 52.22 88 GLY A O 1
ATOM 537 N N . ASP A 1 89 ? 12.531 6.164 -21.056 1.00 58.88 89 ASP A N 1
ATOM 538 C CA . ASP A 1 89 ? 12.847 6.990 -19.899 1.00 58.88 89 ASP A CA 1
ATOM 539 C C . ASP A 1 89 ? 11.83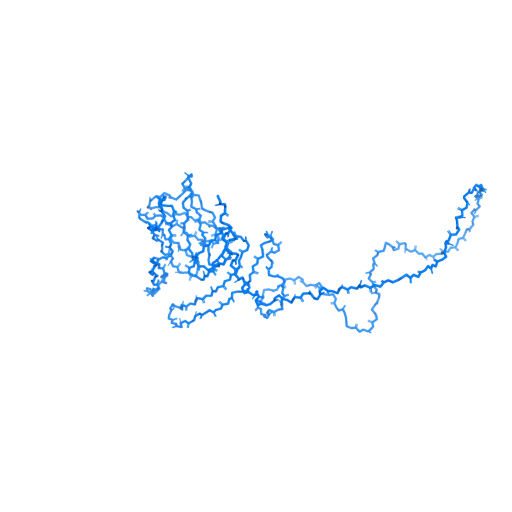6 6.643 -18.804 1.00 58.88 89 ASP A C 1
ATOM 541 O O . ASP A 1 89 ? 10.636 6.599 -19.101 1.00 58.88 89 ASP A O 1
ATOM 545 N N . PRO A 1 90 ? 12.276 6.310 -17.579 1.00 80.69 90 PRO A N 1
ATOM 546 C CA . PRO A 1 90 ? 11.396 5.766 -16.559 1.00 80.69 90 PRO A CA 1
ATOM 547 C C . PRO A 1 90 ? 10.597 6.912 -15.932 1.00 80.69 90 PRO A C 1
ATOM 549 O O . PRO A 1 90 ? 10.805 7.317 -14.792 1.00 80.69 90 PRO A O 1
ATOM 552 N N . ILE A 1 91 ? 9.732 7.492 -16.755 1.00 84.50 91 ILE A N 1
ATOM 553 C CA . ILE A 1 91 ? 8.936 8.677 -16.515 1.00 84.50 91 ILE A CA 1
ATOM 554 C C . ILE A 1 91 ? 7.490 8.287 -16.781 1.00 84.50 91 ILE A C 1
ATOM 556 O O . ILE A 1 91 ? 7.127 7.833 -17.865 1.00 84.50 91 ILE A O 1
ATOM 560 N N . ASP A 1 92 ? 6.643 8.494 -15.787 1.00 82.38 92 ASP A N 1
ATOM 561 C CA . ASP A 1 92 ? 5.207 8.497 -15.983 1.00 82.38 92 ASP A CA 1
ATOM 562 C C . ASP A 1 92 ? 4.835 9.768 -16.754 1.00 82.38 92 ASP A C 1
ATOM 564 O O . ASP A 1 92 ? 4.921 10.880 -16.236 1.00 82.38 92 ASP A O 1
ATOM 568 N N . VAL A 1 93 ? 4.433 9.605 -18.012 1.00 84.25 93 VAL A N 1
ATOM 569 C CA . VAL A 1 93 ? 4.109 10.718 -18.915 1.00 84.25 93 VAL A CA 1
ATOM 570 C C . VAL A 1 93 ? 2.875 11.519 -18.490 1.00 84.25 93 VAL A C 1
ATOM 572 O O . VAL A 1 93 ? 2.698 12.643 -18.954 1.00 84.25 93 VAL A O 1
ATOM 575 N N . ILE A 1 94 ? 2.020 10.965 -17.627 1.00 82.38 94 ILE A N 1
ATOM 576 C CA . ILE A 1 94 ? 0.820 11.642 -17.125 1.00 82.38 94 ILE A CA 1
ATOM 577 C C . ILE A 1 94 ? 1.186 12.494 -15.912 1.00 82.38 94 ILE A C 1
ATOM 579 O O . ILE A 1 94 ? 0.778 13.651 -15.816 1.00 82.38 94 ILE A O 1
ATOM 583 N N . THR A 1 95 ? 1.948 11.925 -14.978 1.00 83.25 95 THR A N 1
ATOM 584 C CA . THR A 1 95 ? 2.236 12.571 -13.687 1.00 83.25 95 THR A CA 1
ATOM 585 C C . THR A 1 95 ? 3.578 13.305 -13.651 1.00 83.25 95 THR A C 1
ATOM 587 O O . THR A 1 95 ? 3.816 14.105 -12.748 1.00 83.25 95 THR A O 1
ATOM 590 N N . GLY A 1 96 ? 4.467 13.046 -14.613 1.00 87.88 96 GLY A N 1
ATOM 591 C CA . GLY A 1 96 ? 5.855 13.511 -14.614 1.00 87.88 96 GLY A CA 1
ATOM 592 C C . GLY A 1 96 ? 6.745 12.806 -13.582 1.00 87.88 96 GLY A C 1
ATOM 593 O O . GLY A 1 96 ? 7.876 13.241 -13.361 1.00 87.88 96 GLY A O 1
ATOM 594 N N . ARG A 1 97 ? 6.254 11.747 -12.920 1.00 90.81 97 ARG A N 1
ATOM 595 C CA . ARG A 1 97 ? 7.016 10.980 -11.925 1.00 90.81 97 ARG A CA 1
ATOM 596 C C . ARG A 1 97 ? 8.180 10.265 -12.594 1.00 90.81 97 ARG A C 1
ATOM 598 O O . ARG A 1 97 ? 7.953 9.489 -13.513 1.00 90.81 97 ARG A O 1
ATOM 605 N N . VAL A 1 98 ? 9.391 10.437 -12.069 1.00 92.69 98 VAL A N 1
ATOM 606 C CA . VAL A 1 98 ? 10.539 9.601 -12.436 1.00 92.69 98 VAL A CA 1
ATOM 607 C C . VAL A 1 98 ? 10.618 8.423 -11.468 1.00 92.69 98 VAL A C 1
ATOM 609 O O . VAL A 1 98 ? 10.474 8.601 -10.257 1.00 92.69 98 VAL A O 1
ATOM 612 N N . PHE A 1 99 ? 10.845 7.226 -11.987 1.00 93.25 99 PHE A N 1
ATOM 613 C CA . PHE A 1 99 ? 11.003 6.009 -11.200 1.00 93.25 99 PHE A CA 1
ATOM 614 C C . PHE A 1 99 ? 12.152 5.148 -11.739 1.00 93.25 99 PHE A C 1
ATOM 616 O O . PHE A 1 99 ? 12.836 5.534 -12.680 1.00 93.25 99 PHE A O 1
ATOM 623 N N . THR A 1 100 ? 12.427 4.002 -11.128 1.00 93.62 100 THR A N 1
ATOM 624 C CA . THR A 1 100 ? 13.303 2.978 -11.715 1.00 93.62 100 THR A CA 1
ATOM 625 C C . THR A 1 100 ? 12.523 1.692 -11.898 1.00 93.62 100 THR A C 1
ATOM 627 O O . THR A 1 100 ? 11.585 1.421 -11.150 1.00 93.62 100 THR A O 1
ATOM 630 N N . ALA A 1 101 ? 12.942 0.861 -12.852 1.00 92.00 101 ALA A N 1
ATOM 631 C CA . ALA A 1 101 ? 12.468 -0.516 -12.886 1.00 92.00 101 ALA A CA 1
ATOM 632 C C . ALA A 1 101 ? 12.770 -1.198 -11.532 1.00 92.00 101 ALA A C 1
ATOM 634 O O . ALA A 1 101 ? 13.857 -0.972 -10.981 1.00 92.00 101 ALA A O 1
ATOM 635 N N . PRO A 1 102 ? 11.836 -1.993 -10.980 1.00 94.69 102 PRO A N 1
ATOM 636 C CA . PRO A 1 102 ? 12.096 -2.773 -9.779 1.00 94.69 102 PRO A CA 1
ATOM 637 C C . PRO A 1 102 ? 13.274 -3.734 -9.969 1.00 94.69 102 PRO A C 1
ATOM 639 O O . PRO A 1 102 ? 13.404 -4.378 -11.010 1.00 94.69 102 PRO A O 1
ATOM 642 N N . VAL A 1 103 ? 14.128 -3.831 -8.952 1.00 96.69 103 VAL A N 1
ATOM 643 C CA . VAL A 1 103 ? 15.237 -4.787 -8.874 1.00 96.69 103 VAL A CA 1
ATOM 644 C C . VAL A 1 103 ? 14.918 -5.785 -7.771 1.00 96.69 103 VAL A C 1
ATOM 646 O O . VAL A 1 103 ? 14.817 -5.391 -6.610 1.00 96.69 103 VAL A O 1
ATOM 649 N N . VAL A 1 104 ? 14.752 -7.056 -8.136 1.00 97.69 104 VAL A N 1
ATOM 650 C CA . VAL A 1 104 ? 14.473 -8.144 -7.190 1.00 97.69 104 VAL A CA 1
ATOM 651 C C . VAL A 1 104 ? 15.737 -8.470 -6.395 1.00 97.69 104 VAL A C 1
ATOM 653 O O . VAL A 1 104 ? 16.763 -8.830 -6.970 1.00 97.69 104 VAL A O 1
ATOM 656 N N . ASP A 1 105 ? 15.651 -8.340 -5.074 1.00 97.00 105 ASP A N 1
ATOM 657 C CA . ASP A 1 105 ? 16.723 -8.653 -4.125 1.00 97.00 105 ASP A CA 1
ATOM 658 C C . ASP A 1 105 ? 16.542 -10.046 -3.492 1.00 97.00 105 ASP A C 1
ATOM 660 O O . ASP A 1 105 ? 17.524 -10.706 -3.149 1.00 97.00 105 ASP A O 1
ATOM 664 N N . LEU A 1 106 ? 15.294 -10.501 -3.333 1.00 96.75 106 LEU A N 1
ATOM 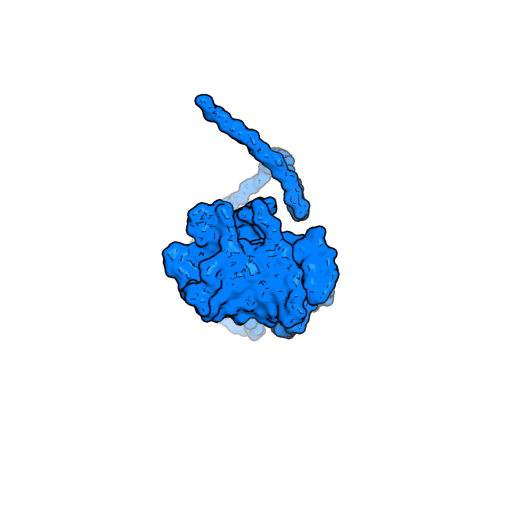665 C CA . LEU A 1 106 ? 14.943 -11.815 -2.790 1.00 96.75 106 LEU A CA 1
ATOM 666 C C . LEU A 1 106 ? 13.654 -12.318 -3.444 1.00 96.75 106 LEU A C 1
ATOM 668 O O . LEU A 1 106 ? 12.677 -11.579 -3.518 1.00 96.75 106 LEU A O 1
ATOM 672 N N . ASP A 1 107 ? 13.649 -13.586 -3.838 1.00 97.25 107 ASP A N 1
ATOM 673 C CA . ASP A 1 107 ? 12.474 -14.294 -4.344 1.00 97.25 107 ASP A CA 1
ATOM 674 C C . ASP A 1 107 ? 12.361 -15.649 -3.638 1.00 97.25 107 ASP A C 1
ATOM 676 O O . ASP A 1 107 ? 13.302 -16.451 -3.634 1.00 97.25 107 ASP A O 1
ATOM 680 N N . LEU A 1 108 ? 11.222 -15.876 -2.987 1.00 96.88 108 LEU A N 1
ATOM 681 C CA . LEU A 1 108 ? 10.863 -17.131 -2.345 1.00 96.88 108 LEU A CA 1
ATOM 682 C C . LEU A 1 108 ? 9.551 -17.635 -2.963 1.00 96.88 108 LEU A C 1
ATOM 684 O O . LEU A 1 108 ? 8.474 -17.115 -2.638 1.00 96.88 108 LEU A O 1
ATOM 688 N N . PRO A 1 109 ? 9.612 -18.669 -3.820 1.00 96.00 109 PRO A N 1
ATOM 689 C CA . PRO A 1 109 ? 8.426 -19.206 -4.460 1.00 96.00 109 PRO A CA 1
ATOM 690 C C . PRO A 1 109 ? 7.544 -19.938 -3.447 1.00 96.00 109 PRO A C 1
ATOM 692 O O . PRO A 1 109 ? 8.013 -20.530 -2.473 1.00 96.00 109 PRO A O 1
ATOM 695 N N . GLY A 1 110 ? 6.243 -19.951 -3.711 1.00 94.19 110 GLY A N 1
ATOM 696 C CA . GLY A 1 110 ? 5.268 -20.637 -2.878 1.00 94.19 110 GLY A CA 1
ATOM 697 C C . GLY A 1 110 ? 3.837 -20.316 -3.302 1.00 94.19 110 GLY A C 1
ATOM 698 O O . GLY A 1 110 ? 3.638 -19.587 -4.271 1.00 94.19 110 GLY A O 1
ATOM 699 N N . PRO A 1 111 ? 2.835 -20.847 -2.582 1.00 94.88 111 PRO A N 1
ATOM 700 C CA . PRO A 1 111 ? 1.425 -20.544 -2.841 1.00 94.88 111 PRO A CA 1
ATOM 701 C C . PRO A 1 111 ? 1.102 -19.046 -2.750 1.00 94.88 111 PRO A C 1
ATOM 703 O O . PRO A 1 111 ? 0.311 -18.541 -3.537 1.00 94.88 111 PRO A O 1
ATOM 706 N N . LEU A 1 112 ? 1.776 -18.348 -1.832 1.00 96.25 112 LEU A N 1
ATOM 707 C CA . LEU A 1 112 ? 1.849 -16.893 -1.764 1.00 96.25 112 LEU A CA 1
ATOM 708 C C . LEU A 1 112 ? 3.325 -16.499 -1.931 1.00 96.25 112 LEU A C 1
ATOM 710 O O . LEU A 1 112 ? 4.071 -16.568 -0.949 1.00 96.25 112 LEU A O 1
ATOM 714 N N . PRO A 1 113 ? 3.775 -16.177 -3.15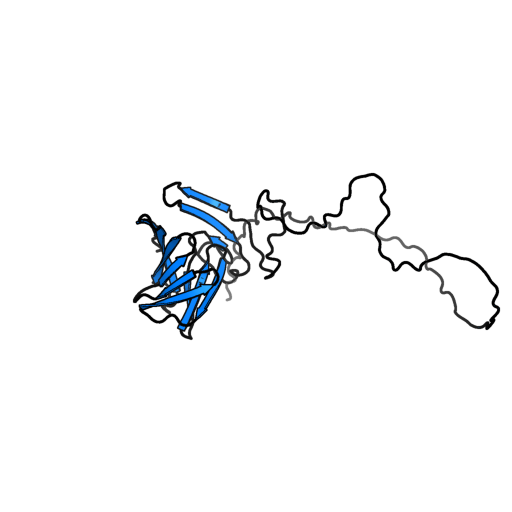9 1.00 95.12 113 PRO A N 1
ATOM 715 C CA . PRO A 1 113 ? 5.164 -15.820 -3.421 1.00 95.12 113 PRO A CA 1
ATOM 716 C C . PRO A 1 113 ? 5.595 -14.599 -2.611 1.00 95.12 113 PRO A C 1
ATOM 718 O O . PRO A 1 113 ? 4.866 -13.609 -2.516 1.00 95.12 113 PRO A O 1
ATOM 721 N N . LEU A 1 114 ? 6.795 -14.668 -2.041 1.00 96.44 114 LEU A N 1
ATOM 722 C CA . LEU A 1 114 ? 7.428 -13.539 -1.372 1.00 96.44 114 LEU A CA 1
ATOM 723 C C . LEU A 1 114 ? 8.540 -13.024 -2.279 1.00 96.44 114 LEU A C 1
ATOM 725 O O . LEU A 1 114 ? 9.617 -13.610 -2.340 1.00 96.44 114 LEU A O 1
ATOM 729 N N . GLU A 1 115 ? 8.278 -11.904 -2.944 1.00 97.19 115 GLU A N 1
ATOM 730 C CA . GLU A 1 115 ? 9.261 -11.190 -3.756 1.00 97.19 115 GLU A CA 1
ATOM 731 C C . GLU A 1 115 ? 9.567 -9.837 -3.106 1.00 97.19 115 GLU A C 1
ATOM 733 O O . GLU A 1 115 ? 8.692 -8.979 -2.977 1.00 97.19 115 GLU A O 1
ATOM 738 N N . LEU A 1 116 ? 10.815 -9.636 -2.683 1.00 97.12 116 LEU A N 1
ATOM 739 C CA . LEU A 1 116 ? 11.325 -8.336 -2.260 1.00 97.12 116 LEU A CA 1
ATOM 740 C C . LEU A 1 116 ? 12.055 -7.702 -3.441 1.00 97.12 116 LEU A C 1
ATOM 742 O O . LEU A 1 116 ? 13.186 -8.071 -3.755 1.00 97.12 116 LEU A O 1
ATOM 746 N N . ALA A 1 117 ? 11.423 -6.710 -4.053 1.00 97.88 117 ALA A N 1
ATOM 747 C CA . ALA A 1 117 ? 12.012 -5.879 -5.083 1.00 97.88 117 ALA A CA 1
ATOM 748 C C . ALA A 1 117 ? 12.095 -4.438 -4.593 1.00 97.88 117 ALA A C 1
ATOM 750 O O . ALA A 1 117 ? 11.161 -3.945 -3.962 1.00 97.88 117 ALA A O 1
ATOM 751 N N . ARG A 1 118 ? 13.203 -3.758 -4.890 1.00 97.38 118 ARG A N 1
ATOM 752 C CA . ARG A 1 118 ? 13.396 -2.336 -4.588 1.00 97.38 118 ARG A CA 1
ATOM 753 C C . ARG A 1 118 ? 13.269 -1.481 -5.838 1.00 97.38 118 ARG A C 1
ATOM 755 O O . ARG A 1 118 ? 13.679 -1.886 -6.924 1.00 97.38 118 ARG A O 1
ATOM 762 N N . SER A 1 119 ? 12.757 -0.270 -5.683 1.00 96.75 119 SER A N 1
ATOM 763 C CA . SER A 1 119 ? 12.717 0.728 -6.752 1.00 96.75 119 SER A CA 1
ATOM 764 C C . SER A 1 119 ? 12.860 2.134 -6.183 1.00 96.75 119 SER A C 1
ATOM 766 O O . SER A 1 119 ? 12.700 2.355 -4.982 1.00 96.75 119 SER A O 1
ATOM 768 N N . TYR A 1 120 ? 13.193 3.088 -7.043 1.00 96.19 120 TYR A N 1
ATOM 769 C CA . TYR A 1 120 ? 13.181 4.506 -6.719 1.00 96.19 120 TYR A CA 1
ATOM 770 C C . TYR A 1 120 ? 11.949 5.172 -7.335 1.00 96.19 120 TYR A C 1
ATOM 772 O O . TYR A 1 120 ? 11.545 4.822 -8.442 1.00 96.19 120 TYR A O 1
ATOM 780 N N . SER A 1 121 ? 11.379 6.158 -6.642 1.00 95.19 121 SER A N 1
ATOM 781 C CA . SER A 1 121 ? 10.253 6.971 -7.109 1.00 95.19 121 SER A CA 1
ATOM 782 C C . SER A 1 121 ? 10.390 8.408 -6.606 1.00 95.19 121 SER A C 1
ATOM 784 O O . SER A 1 121 ? 10.473 8.658 -5.400 1.00 95.19 121 SER A O 1
ATOM 786 N N . THR A 1 122 ? 10.338 9.392 -7.510 1.00 94.69 122 THR A N 1
ATOM 787 C CA . THR A 1 122 ? 10.389 10.813 -7.124 1.00 94.69 122 THR A CA 1
ATOM 788 C C . THR A 1 122 ? 9.177 11.256 -6.316 1.00 94.69 122 THR A C 1
ATOM 790 O O . THR A 1 122 ? 9.274 12.234 -5.577 1.00 94.69 122 THR A O 1
ATOM 793 N N . THR A 1 123 ? 8.049 10.546 -6.417 1.00 94.25 123 THR A N 1
ATOM 794 C CA . THR A 1 123 ? 6.862 10.794 -5.580 1.00 94.25 123 THR A CA 1
ATOM 795 C C . THR A 1 123 ? 7.172 10.563 -4.100 1.00 94.25 123 THR A C 1
ATOM 797 O O . THR A 1 123 ? 6.671 11.283 -3.243 1.00 94.25 123 THR A O 1
ATOM 800 N N . SER A 1 124 ? 8.076 9.628 -3.800 1.00 92.94 124 SER A N 1
ATOM 801 C CA . SER A 1 124 ? 8.512 9.299 -2.441 1.00 92.94 124 SER A CA 1
ATOM 802 C C . SER A 1 124 ? 9.811 9.999 -2.027 1.00 92.94 124 SER A C 1
ATOM 804 O O . SER A 1 124 ? 10.386 9.647 -1.004 1.00 92.94 124 SER A O 1
ATOM 806 N N . ARG A 1 125 ? 10.299 11.005 -2.770 1.00 95.00 125 ARG A N 1
ATOM 807 C CA . ARG A 1 125 ? 11.620 11.632 -2.529 1.00 95.00 125 ARG A CA 1
ATOM 808 C C . ARG A 1 125 ? 11.820 12.215 -1.123 1.00 95.00 125 ARG A C 1
ATOM 810 O O . ARG A 1 125 ? 12.951 12.364 -0.687 1.00 95.00 125 ARG A O 1
ATOM 817 N N . GLU A 1 126 ? 10.746 12.581 -0.429 1.00 94.94 126 GLU A N 1
ATOM 818 C CA . GLU A 1 126 ? 10.803 13.115 0.943 1.00 94.94 126 GLU A CA 1
ATOM 819 C C . GLU A 1 126 ? 10.711 12.008 2.003 1.00 94.94 126 GLU A C 1
ATOM 821 O O . GLU A 1 126 ? 11.018 12.236 3.172 1.00 94.94 126 GLU A O 1
ATOM 826 N N . ARG A 1 127 ? 10.321 10.794 1.601 1.00 94.44 127 ARG A N 1
ATOM 827 C CA . ARG A 1 127 ? 10.143 9.638 2.474 1.00 94.44 127 ARG A CA 1
ATOM 828 C C . ARG A 1 127 ? 11.414 8.797 2.490 1.00 94.44 127 ARG A C 1
ATOM 830 O O . ARG A 1 127 ? 11.984 8.502 1.443 1.00 94.44 127 ARG A O 1
ATOM 837 N N . ASP A 1 128 ? 11.825 8.409 3.689 1.00 94.62 128 ASP A N 1
ATOM 838 C CA . ASP A 1 128 ? 12.863 7.411 3.922 1.00 94.62 128 ASP A CA 1
ATOM 839 C C . ASP A 1 128 ? 12.247 6.249 4.706 1.00 94.62 128 ASP A C 1
ATOM 841 O O . ASP A 1 128 ? 11.591 6.456 5.729 1.00 94.62 128 ASP A O 1
ATOM 845 N N . ILE A 1 129 ? 12.432 5.039 4.189 1.00 93.06 129 ILE A N 1
ATOM 846 C CA . ILE A 1 129 ? 11.954 3.787 4.787 1.00 93.06 129 ILE A CA 1
ATOM 847 C C . ILE A 1 129 ? 13.090 2.913 5.329 1.00 93.06 129 ILE A C 1
ATOM 849 O O . ILE A 1 129 ? 12.880 1.739 5.615 1.00 93.06 129 ILE A O 1
ATOM 853 N N . GLY A 1 130 ? 14.298 3.467 5.445 1.00 92.06 130 GLY A N 1
ATOM 854 C CA . GLY A 1 130 ? 15.508 2.748 5.848 1.00 92.06 130 GLY A CA 1
ATOM 855 C C . GLY A 1 130 ? 16.404 2.327 4.680 1.00 92.06 130 GLY A C 1
ATOM 856 O O . GLY A 1 130 ? 17.461 1.747 4.912 1.00 92.06 130 GLY A O 1
ATOM 857 N N . LEU A 1 131 ? 16.016 2.641 3.438 1.00 93.81 131 LEU A N 1
ATOM 858 C CA . LEU A 1 131 ? 16.827 2.440 2.226 1.00 93.81 131 LEU A CA 1
ATOM 859 C C . LEU A 1 131 ? 17.383 3.760 1.661 1.00 93.81 131 LEU A C 1
ATOM 861 O O . LEU A 1 131 ? 18.097 3.754 0.658 1.00 93.81 131 LEU A O 1
ATOM 865 N N . GLY A 1 132 ? 17.067 4.890 2.301 1.00 96.06 132 GLY A N 1
ATOM 866 C CA . GLY A 1 132 ? 17.349 6.230 1.811 1.00 96.06 132 GLY A CA 1
ATOM 867 C C . GLY A 1 132 ? 16.144 6.871 1.122 1.00 96.06 132 GLY A C 1
ATOM 868 O O . GLY A 1 132 ? 15.166 6.223 0.747 1.00 96.06 132 GLY A O 1
ATOM 869 N N . HIS A 1 133 ? 16.228 8.187 0.947 1.00 96.69 133 HIS A N 1
ATOM 870 C CA . HIS A 1 133 ? 15.145 9.001 0.403 1.00 96.69 133 HIS A CA 1
ATOM 871 C C . HIS A 1 133 ? 14.719 8.589 -1.013 1.00 96.69 133 HIS A C 1
ATOM 873 O O . HIS A 1 133 ? 15.550 8.480 -1.916 1.00 96.69 133 HIS A O 1
ATOM 879 N N . GLY A 1 134 ? 13.410 8.420 -1.221 1.00 95.62 134 GLY A N 1
ATOM 880 C CA . GLY A 1 134 ? 12.825 8.065 -2.519 1.00 95.62 134 GLY A CA 1
ATOM 881 C C . GLY A 1 134 ? 12.919 6.591 -2.896 1.00 95.62 134 GLY A C 1
ATOM 882 O O . GLY A 1 134 ? 12.316 6.198 -3.894 1.00 95.62 134 GLY A O 1
ATOM 883 N N . TRP A 1 135 ? 13.622 5.774 -2.109 1.00 97.38 135 TRP A N 1
ATOM 884 C CA . TRP A 1 135 ? 13.623 4.327 -2.278 1.00 97.38 135 TRP A CA 1
ATOM 885 C C . TRP A 1 135 ? 12.397 3.695 -1.622 1.00 97.38 135 TRP A C 1
ATOM 887 O O . TRP A 1 135 ? 11.948 4.107 -0.553 1.00 97.38 135 TRP A O 1
ATOM 897 N N . THR A 1 136 ? 11.869 2.672 -2.280 1.00 97.44 136 THR A N 1
ATOM 898 C CA . THR A 1 136 ? 10.735 1.861 -1.839 1.00 97.44 136 THR A CA 1
ATOM 899 C C . THR A 1 136 ? 11.004 0.379 -2.114 1.00 97.44 136 THR A C 1
ATOM 901 O O . THR A 1 136 ? 11.974 0.039 -2.798 1.00 97.44 136 THR A O 1
ATOM 904 N N . HIS A 1 137 ? 10.174 -0.512 -1.570 1.00 97.12 137 HIS A N 1
ATOM 905 C CA . HIS A 1 137 ? 10.217 -1.943 -1.868 1.00 97.12 137 HIS A CA 1
ATOM 906 C C . HIS A 1 137 ? 8.830 -2.605 -1.785 1.00 97.12 137 HIS A C 1
ATOM 908 O O . HIS A 1 137 ? 7.901 -2.019 -1.233 1.00 97.12 137 HIS A O 1
ATOM 914 N N . SER A 1 138 ? 8.706 -3.857 -2.246 1.00 97.12 138 SER A N 1
ATOM 915 C CA . SER A 1 138 ? 7.446 -4.639 -2.315 1.00 97.12 138 SER A CA 1
ATOM 916 C C . SER A 1 138 ? 6.599 -4.670 -1.031 1.00 97.12 138 SER A C 1
ATOM 918 O O . SER A 1 138 ? 5.384 -4.848 -1.071 1.00 97.12 138 SER A O 1
ATOM 920 N N . PHE A 1 139 ? 7.232 -4.487 0.129 1.00 96.94 139 PHE A N 1
ATOM 921 C CA . PHE A 1 139 ? 6.600 -4.542 1.453 1.00 96.94 139 PHE A CA 1
ATOM 922 C C . PHE A 1 139 ? 6.557 -3.180 2.162 1.00 96.94 139 PHE A C 1
ATOM 924 O O . PHE A 1 139 ? 6.158 -3.105 3.320 1.00 96.94 139 PHE A O 1
ATOM 931 N N . ALA A 1 140 ? 6.937 -2.093 1.484 1.00 96.19 140 ALA A N 1
ATOM 932 C CA . ALA A 1 140 ? 7.011 -0.741 2.045 1.00 96.19 140 ALA A CA 1
ATOM 933 C C . ALA A 1 140 ? 5.648 -0.032 2.159 1.00 96.19 140 ALA A C 1
ATOM 935 O O . ALA A 1 140 ? 5.599 1.194 2.341 1.00 96.19 140 ALA A O 1
ATOM 936 N N . TRP A 1 141 ? 4.558 -0.799 2.053 1.00 97.56 141 TRP A N 1
ATOM 937 C CA . TRP A 1 141 ? 3.197 -0.312 2.203 1.00 97.56 141 TRP A CA 1
ATOM 938 C C . TRP A 1 141 ? 2.997 0.287 3.597 1.00 97.56 141 TRP A C 1
ATOM 940 O O . TRP A 1 141 ? 3.412 -0.272 4.616 1.00 97.56 141 TRP A O 1
ATOM 950 N N . GLU A 1 142 ? 2.316 1.424 3.652 1.00 97.62 142 GLU A N 1
ATOM 951 C CA . GLU A 1 142 ? 2.077 2.154 4.896 1.00 97.62 142 GLU A CA 1
ATOM 952 C C . GLU A 1 142 ? 0.741 2.885 4.814 1.00 97.62 142 GLU A C 1
ATOM 954 O O . GLU A 1 142 ? 0.378 3.404 3.762 1.00 97.62 142 GLU A O 1
ATOM 959 N N . VAL A 1 143 ? 0.022 2.972 5.929 1.00 98.06 143 VAL A N 1
ATOM 960 C CA . VAL A 1 143 ? -1.124 3.875 6.060 1.00 98.06 143 VAL A CA 1
ATOM 961 C C . VAL A 1 143 ? -0.740 5.032 6.970 1.00 98.06 143 VAL A C 1
ATOM 963 O O . VAL A 1 143 ? -0.243 4.830 8.075 1.00 98.06 143 VAL A O 1
ATOM 966 N N . GLU A 1 144 ? -1.004 6.253 6.526 1.00 97.19 144 GLU A N 1
ATOM 967 C CA . GLU A 1 144 ? -0.797 7.477 7.288 1.00 97.19 144 GLU A CA 1
ATOM 968 C C . GLU A 1 144 ? -2.135 8.194 7.513 1.00 97.19 144 GLU A C 1
ATOM 970 O O . GLU A 1 144 ? -2.841 8.569 6.573 1.00 97.19 144 GLU A O 1
ATOM 975 N N . LEU A 1 145 ? -2.485 8.423 8.778 1.00 96.25 145 LEU A N 1
ATOM 976 C CA . LEU A 1 145 ? -3.627 9.237 9.177 1.00 96.25 145 LEU A CA 1
ATOM 977 C C . LEU A 1 145 ? -3.287 10.728 9.110 1.00 96.25 145 LEU A C 1
ATOM 979 O O . LEU A 1 145 ? -2.395 11.229 9.798 1.00 96.25 145 LEU A O 1
ATOM 983 N N . ARG A 1 146 ? -4.079 11.478 8.347 1.00 94.38 146 ARG A N 1
ATOM 984 C CA . ARG A 1 146 ? -3.985 12.937 8.263 1.00 94.38 146 ARG A CA 1
ATOM 985 C C . ARG A 1 146 ? -4.707 13.600 9.434 1.00 94.38 146 ARG A C 1
ATOM 987 O O . ARG A 1 146 ? -5.642 13.056 10.015 1.00 94.38 146 ARG A O 1
ATOM 994 N N . ARG A 1 147 ? -4.336 14.851 9.732 1.00 88.12 147 ARG A N 1
ATOM 995 C CA . ARG A 1 147 ? -4.946 15.653 10.818 1.00 88.12 147 ARG A CA 1
ATOM 996 C C . ARG A 1 147 ? -6.470 15.808 10.701 1.00 88.12 147 ARG A C 1
ATOM 998 O O . ARG A 1 147 ? -7.123 15.958 11.722 1.00 88.12 147 ARG A O 1
ATOM 1005 N N . GLY A 1 148 ? -7.018 15.764 9.485 1.00 87.38 148 GLY A N 1
ATOM 1006 C CA . GLY A 1 148 ? -8.460 15.851 9.216 1.00 87.38 148 GLY A CA 1
ATOM 1007 C C . GLY A 1 148 ? -9.203 14.510 9.210 1.00 87.38 148 GLY A C 1
ATOM 1008 O O . GLY A 1 148 ? -10.307 14.454 8.688 1.00 87.38 148 GLY A O 1
ATOM 1009 N N . GLY A 1 149 ? -8.594 13.422 9.696 1.00 86.56 149 GLY A N 1
ATOM 1010 C CA . GLY A 1 149 ? -9.214 12.090 9.753 1.00 86.56 149 GLY A CA 1
ATOM 1011 C C . GLY A 1 149 ? -9.136 11.279 8.455 1.00 86.56 149 GLY A C 1
ATOM 1012 O O . GLY A 1 149 ? -9.411 10.084 8.475 1.00 86.56 149 GLY A O 1
ATOM 1013 N N . GLY A 1 150 ? -8.730 11.898 7.343 1.00 95.00 150 GLY A N 1
ATOM 1014 C CA . GLY A 1 150 ? -8.454 11.187 6.094 1.00 95.00 150 GLY A CA 1
ATOM 1015 C C . GLY A 1 150 ? -7.249 10.252 6.204 1.00 95.00 150 GLY A C 1
ATOM 1016 O O . GLY A 1 150 ? -6.322 10.529 6.968 1.00 95.00 150 GLY A O 1
ATOM 1017 N N . ALA A 1 151 ? -7.237 9.181 5.417 1.00 97.06 151 ALA A N 1
ATOM 1018 C CA . ALA A 1 151 ? -6.110 8.254 5.343 1.00 97.06 151 ALA A CA 1
ATOM 1019 C C . ALA A 1 151 ? -5.336 8.422 4.027 1.00 97.06 151 ALA A C 1
ATOM 1021 O O . ALA A 1 151 ? -5.886 8.794 2.993 1.00 97.06 151 ALA A O 1
ATOM 1022 N N . LYS A 1 152 ? -4.035 8.165 4.055 1.00 97.25 152 LYS A N 1
ATOM 1023 C CA . LYS A 1 152 ? -3.175 8.054 2.877 1.00 97.25 152 LYS A CA 1
ATOM 1024 C C . LYS A 1 152 ? -2.549 6.666 2.900 1.00 97.25 152 LYS A C 1
ATOM 1026 O O . LYS A 1 152 ? -2.024 6.278 3.934 1.00 97.25 152 LYS A O 1
ATOM 1031 N N . VAL A 1 153 ? -2.596 5.944 1.790 1.00 98.00 153 VAL A N 1
ATOM 1032 C CA . VAL A 1 153 ? -1.926 4.653 1.622 1.00 98.00 153 VAL A CA 1
ATOM 1033 C C . VAL A 1 153 ? -0.707 4.860 0.738 1.00 98.00 153 VAL A C 1
ATOM 1035 O O . VAL A 1 153 ? -0.852 5.263 -0.412 1.00 98.00 153 VAL A O 1
ATOM 1038 N N . TRP A 1 154 ? 0.478 4.592 1.268 1.00 97.75 154 TRP A N 1
ATOM 1039 C CA . TRP A 1 154 ? 1.701 4.441 0.491 1.00 97.75 154 TRP A CA 1
ATOM 1040 C C . TRP A 1 154 ? 1.790 3.016 -0.044 1.00 97.75 154 TRP A C 1
ATOM 1042 O O . TRP A 1 154 ? 1.483 2.055 0.663 1.00 97.75 154 TRP A O 1
ATOM 1052 N N . THR A 1 155 ? 2.213 2.910 -1.292 1.00 96.69 155 THR A N 1
ATOM 1053 C CA . THR A 1 155 ? 2.283 1.671 -2.071 1.00 96.69 155 THR A CA 1
ATOM 1054 C C . THR A 1 155 ? 3.729 1.211 -2.227 1.00 96.69 155 THR A C 1
ATOM 1056 O O . THR A 1 155 ? 4.669 1.958 -1.941 1.00 96.69 155 THR A O 1
ATOM 1059 N N . ASP A 1 156 ? 3.917 -0.023 -2.678 1.00 95.19 156 ASP A N 1
ATOM 1060 C CA . ASP A 1 156 ? 5.230 -0.606 -2.952 1.00 95.19 156 ASP A CA 1
ATOM 1061 C C . ASP A 1 156 ? 6.016 0.119 -4.044 1.00 95.19 156 ASP A C 1
ATOM 1063 O O . ASP A 1 156 ? 7.239 0.204 -3.942 1.00 95.19 156 ASP A O 1
ATOM 1067 N N . ASP A 1 157 ? 5.347 0.693 -5.043 1.00 93.56 157 ASP A N 1
ATOM 1068 C CA . ASP A 1 157 ? 5.984 1.478 -6.108 1.00 93.56 157 ASP A CA 1
ATOM 1069 C C . ASP A 1 157 ? 6.188 2.962 -5.730 1.00 93.56 157 ASP A C 1
ATOM 1071 O O . ASP A 1 157 ? 6.619 3.792 -6.540 1.00 93.56 157 ASP A O 1
ATOM 1075 N N . GLY A 1 158 ? 5.923 3.313 -4.469 1.00 93.31 158 GLY A N 1
ATOM 1076 C CA . GLY A 1 158 ? 6.202 4.633 -3.920 1.00 93.31 158 GLY A CA 1
ATOM 1077 C C . GLY A 1 158 ? 5.221 5.707 -4.384 1.00 93.31 158 GLY A C 1
ATOM 1078 O O . GLY A 1 158 ? 5.582 6.891 -4.383 1.00 93.31 158 GLY A O 1
ATOM 1079 N N . LEU A 1 159 ? 4.014 5.317 -4.802 1.00 94.88 159 LEU A N 1
ATOM 1080 C CA . LEU A 1 159 ? 2.862 6.205 -4.951 1.00 94.88 159 LEU A CA 1
ATOM 1081 C C . LEU A 1 159 ? 2.094 6.336 -3.636 1.00 94.88 159 LEU A C 1
ATOM 1083 O O . LEU A 1 159 ? 2.075 5.410 -2.819 1.00 94.88 159 LEU A O 1
ATOM 1087 N N . ASP A 1 160 ? 1.403 7.464 -3.467 1.00 94.69 160 ASP A N 1
ATOM 1088 C CA . ASP A 1 160 ? 0.402 7.627 -2.424 1.00 94.69 160 ASP A CA 1
ATOM 1089 C C . ASP A 1 160 ? -1.019 7.717 -2.978 1.00 94.69 160 ASP A C 1
ATOM 1091 O O . ASP A 1 160 ? -1.317 8.467 -3.905 1.00 94.69 160 ASP A O 1
ATOM 1095 N N . VAL A 1 161 ? -1.923 6.974 -2.350 1.00 95.88 161 VAL A N 1
ATOM 1096 C CA . VAL A 1 161 ? -3.349 6.951 -2.663 1.00 95.88 161 VAL A CA 1
ATOM 1097 C C . VAL A 1 161 ? -4.104 7.558 -1.490 1.00 95.88 161 VAL A C 1
ATOM 1099 O O . VAL A 1 161 ? -3.997 7.114 -0.347 1.00 95.88 161 VAL A O 1
ATOM 1102 N N . SER A 1 162 ? -4.860 8.619 -1.757 1.00 95.81 162 SER A N 1
ATOM 1103 C CA . SER A 1 162 ? -5.625 9.318 -0.724 1.00 95.81 162 SER A CA 1
ATOM 1104 C C . SER A 1 162 ? -7.011 8.703 -0.557 1.00 95.81 162 SER A C 1
ATOM 1106 O O . SER A 1 162 ? -7.737 8.519 -1.530 1.00 95.81 162 SER A O 1
ATOM 1108 N N . PHE A 1 163 ? -7.394 8.471 0.690 1.00 96.50 163 PHE A N 1
ATOM 1109 C CA . PHE A 1 163 ? -8.732 8.090 1.115 1.00 96.50 163 PHE A CA 1
ATOM 1110 C C . PHE A 1 163 ? -9.362 9.240 1.910 1.00 96.50 163 PHE A C 1
ATOM 1112 O O . PHE A 1 163 ? -8.672 10.060 2.529 1.00 96.50 163 PHE A O 1
ATOM 1119 N N . GLY A 1 164 ? -10.694 9.300 1.892 1.00 94.25 164 GLY A N 1
ATOM 1120 C CA . GLY A 1 164 ? -11.458 10.172 2.780 1.00 94.25 164 GLY A CA 1
ATOM 1121 C C . GLY A 1 164 ? -11.325 9.756 4.247 1.00 94.25 164 GLY A C 1
ATOM 1122 O O . GLY A 1 164 ? -10.470 8.947 4.615 1.00 94.25 164 GLY A O 1
ATOM 1123 N N . VAL A 1 165 ? -12.179 10.319 5.100 1.00 94.94 165 VAL A N 1
ATOM 1124 C CA . VAL A 1 165 ? -12.278 9.876 6.497 1.00 94.94 165 VAL A CA 1
ATOM 1125 C C . VAL A 1 165 ? -12.745 8.421 6.521 1.00 94.94 165 VAL A C 1
ATOM 1127 O O . VAL A 1 165 ? -13.760 8.095 5.911 1.00 94.94 165 VAL A O 1
ATOM 1130 N N . VAL A 1 166 ? -12.000 7.559 7.215 1.00 94.31 166 VAL A N 1
ATOM 1131 C CA . VAL A 1 166 ? -12.356 6.146 7.413 1.00 94.31 166 VAL A CA 1
ATOM 1132 C C . VAL A 1 166 ? -12.677 5.947 8.889 1.00 94.31 166 VAL A C 1
ATOM 1134 O O . VAL A 1 166 ? -11.780 5.907 9.735 1.00 94.31 166 VAL A O 1
ATOM 1137 N N . GLU A 1 167 ? -13.965 5.879 9.212 1.00 93.75 167 GLU A N 1
ATOM 1138 C CA . GLU A 1 167 ? -14.419 5.690 10.588 1.00 93.75 167 GLU A CA 1
ATOM 1139 C C . GLU A 1 167 ? -14.056 4.294 11.100 1.00 93.75 167 GLU A C 1
ATOM 1141 O O . GLU A 1 167 ? -14.012 3.319 10.345 1.00 93.75 167 GLU A O 1
ATOM 1146 N N . ARG A 1 168 ? -13.804 4.178 12.404 1.00 95.56 168 ARG A N 1
ATOM 1147 C CA . ARG A 1 168 ? -13.512 2.886 13.037 1.00 95.56 168 ARG A CA 1
ATOM 1148 C C . ARG A 1 168 ? -14.658 1.902 12.811 1.00 95.56 168 ARG A C 1
ATOM 1150 O O . ARG A 1 168 ? -15.820 2.262 12.945 1.00 95.56 168 ARG A O 1
ATOM 1157 N N . GLY A 1 169 ? -14.312 0.663 12.475 1.00 96.25 169 GLY A N 1
ATOM 1158 C CA . GLY A 1 169 ? -15.270 -0.397 12.170 1.00 96.25 169 GLY A CA 1
ATOM 1159 C C . GLY A 1 169 ? -15.864 -0.326 10.760 1.00 96.25 169 GLY A C 1
ATOM 1160 O O . GLY A 1 169 ? -16.677 -1.178 10.415 1.00 96.25 169 GLY A O 1
ATOM 1161 N N . THR A 1 170 ? -15.463 0.648 9.935 1.00 96.00 170 THR A N 1
ATOM 1162 C CA . THR A 1 170 ? -15.973 0.817 8.566 1.00 96.00 170 THR A CA 1
ATOM 1163 C C . THR A 1 170 ? -14.916 0.488 7.512 1.00 96.00 170 THR A C 1
ATOM 1165 O O . THR A 1 170 ? -13.724 0.364 7.812 1.00 96.00 170 THR A O 1
ATOM 1168 N N . GLY A 1 171 ? -15.366 0.330 6.267 1.00 95.88 171 GLY A N 1
ATOM 1169 C CA . GLY A 1 171 ? -14.515 0.242 5.085 1.00 95.88 171 GLY A CA 1
ATOM 1170 C C . GLY A 1 171 ? -14.940 1.270 4.046 1.00 95.88 171 GLY A C 1
ATOM 1171 O O . GLY A 1 171 ? -16.134 1.487 3.842 1.00 95.88 171 GLY A O 1
ATOM 1172 N N . VAL A 1 172 ? -13.965 1.904 3.400 1.00 97.06 172 VAL A N 1
ATOM 1173 C CA . VAL A 1 172 ? -14.194 2.896 2.345 1.00 97.06 172 VAL A CA 1
ATOM 1174 C C . VAL A 1 172 ? -13.564 2.402 1.052 1.00 97.06 172 VAL A C 1
ATOM 1176 O O . VAL A 1 172 ? -12.402 1.995 1.029 1.00 97.06 172 VAL A O 1
ATOM 1179 N N . ILE A 1 173 ? -14.337 2.463 -0.031 1.00 96.81 173 ILE A N 1
ATOM 1180 C CA . ILE A 1 173 ? -13.856 2.156 -1.377 1.00 96.81 173 ILE A CA 1
ATOM 1181 C C . ILE A 1 173 ? -12.998 3.328 -1.859 1.00 96.81 173 ILE A C 1
ATOM 1183 O O . ILE A 1 173 ? -13.443 4.478 -1.865 1.00 96.81 173 ILE A O 1
ATOM 1187 N N . GLY A 1 174 ? -11.765 3.029 -2.245 1.00 93.19 174 GLY A N 1
ATOM 1188 C CA . GLY A 1 174 ? -10.822 3.971 -2.824 1.00 93.19 174 GLY A CA 1
ATOM 1189 C C . GLY A 1 174 ? -10.598 3.745 -4.319 1.00 93.19 174 GLY A C 1
ATOM 1190 O O . GLY A 1 174 ? -11.309 2.976 -4.972 1.00 93.19 174 GLY A O 1
ATOM 1191 N N . PRO A 1 175 ? -9.587 4.422 -4.881 1.00 91.12 175 PRO A N 1
ATOM 1192 C CA . PRO A 1 175 ? -9.134 4.195 -6.247 1.00 91.12 175 PRO A CA 1
ATOM 1193 C C . PRO A 1 175 ? -8.729 2.736 -6.496 1.00 91.12 175 PRO A C 1
ATOM 1195 O O . PRO A 1 175 ?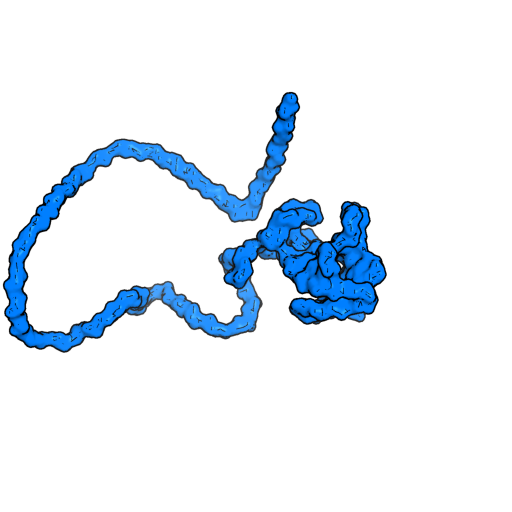 -8.468 1.978 -5.565 1.00 91.12 175 PRO A O 1
ATOM 1198 N N . HIS A 1 176 ? -8.662 2.345 -7.770 1.00 90.44 176 HIS A N 1
ATOM 1199 C CA . HIS A 1 176 ? -8.184 1.020 -8.199 1.00 90.44 176 HIS A CA 1
ATOM 1200 C C . HIS A 1 176 ? -8.989 -0.171 -7.651 1.00 90.44 176 HIS A C 1
ATOM 1202 O O . HIS A 1 176 ? -8.491 -1.290 -7.646 1.00 90.44 176 HIS A O 1
ATOM 1208 N N . GLY A 1 177 ? -10.229 0.051 -7.200 1.00 93.94 177 GLY A N 1
ATOM 1209 C CA . GLY A 1 177 ? -11.068 -1.001 -6.618 1.00 93.94 177 GLY A CA 1
ATOM 1210 C C . GLY A 1 177 ? -10.619 -1.443 -5.225 1.00 93.94 177 GLY A C 1
ATOM 1211 O O . GLY A 1 177 ? -11.015 -2.514 -4.776 1.00 93.94 177 GLY A O 1
ATOM 1212 N N . TRP A 1 178 ? -9.785 -0.649 -4.552 1.00 97.31 178 TRP A N 1
ATOM 1213 C CA . TRP A 1 178 ? -9.306 -0.958 -3.211 1.00 97.31 178 TRP A CA 1
ATOM 1214 C C . TRP A 1 178 ? -10.371 -0.669 -2.167 1.00 97.31 178 TRP A C 1
ATOM 1216 O O . TRP A 1 178 ? -11.110 0.310 -2.283 1.00 97.31 178 TRP A O 1
ATOM 1226 N N . VAL A 1 179 ? -10.397 -1.461 -1.100 1.00 98.25 179 VAL A N 1
ATOM 1227 C CA . VAL A 1 179 ? -11.239 -1.183 0.066 1.00 98.25 179 VAL A CA 1
ATOM 1228 C C . VAL A 1 179 ? -10.353 -1.065 1.293 1.00 98.25 179 VAL A C 1
ATOM 1230 O O . VAL A 1 179 ? -9.707 -2.026 1.701 1.00 98.25 179 VAL A O 1
ATOM 1233 N N . LEU A 1 180 ? -10.301 0.135 1.874 1.00 98.50 180 LEU A N 1
ATOM 1234 C CA . LEU A 1 180 ? -9.540 0.399 3.090 1.00 98.50 180 LEU A CA 1
ATOM 1235 C C . LEU A 1 180 ? -10.472 0.322 4.297 1.00 98.50 180 LEU A C 1
ATOM 1237 O O . LEU A 1 180 ? -11.360 1.157 4.468 1.00 98.50 180 LEU A O 1
ATOM 1241 N N . HIS A 1 181 ? -10.238 -0.667 5.146 1.00 98.19 181 HIS A N 1
ATOM 1242 C CA . HIS A 1 181 ? -10.933 -0.892 6.402 1.00 98.19 181 HIS A CA 1
ATOM 1243 C C . HIS A 1 181 ? -10.163 -0.281 7.564 1.00 98.19 181 HIS A C 1
ATOM 1245 O O . HIS A 1 181 ? -8.959 -0.502 7.700 1.00 98.19 181 HIS A O 1
ATOM 1251 N N . ARG A 1 182 ? -10.862 0.438 8.444 1.00 97.06 182 ARG A N 1
ATOM 1252 C CA . ARG A 1 182 ? -10.307 0.910 9.715 1.00 97.06 182 ARG A CA 1
ATOM 1253 C C . ARG A 1 182 ? -10.759 -0.009 10.842 1.00 97.06 182 ARG A C 1
ATOM 1255 O O . ARG A 1 182 ? -11.941 -0.067 11.172 1.00 97.06 182 ARG A O 1
ATOM 1262 N N . HIS A 1 183 ? -9.804 -0.663 11.490 1.00 95.00 183 HIS A N 1
ATOM 1263 C CA . HIS A 1 183 ? -10.031 -1.445 12.703 1.00 95.00 183 HIS A CA 1
ATOM 1264 C C . HIS A 1 183 ? -9.740 -0.605 13.957 1.00 95.00 183 HIS A C 1
ATOM 1266 O O . HIS A 1 183 ? -9.316 0.552 13.864 1.00 95.00 183 HIS A O 1
ATOM 1272 N N . GLU A 1 184 ? -9.967 -1.176 15.144 1.00 91.88 184 GLU A N 1
ATOM 1273 C CA . GLU A 1 184 ? -9.680 -0.492 16.413 1.00 91.88 184 GLU A CA 1
ATOM 1274 C C . GLU A 1 184 ? -8.211 -0.062 16.508 1.00 91.88 184 GLU A C 1
ATOM 1276 O O . GLU A 1 184 ? -7.894 1.096 16.792 1.00 91.88 184 GLU A O 1
ATOM 1281 N N . GLU A 1 185 ? -7.295 -0.966 16.184 1.00 89.19 185 GLU A N 1
ATOM 1282 C CA . GLU A 1 185 ? -5.865 -0.703 16.341 1.00 89.19 185 GLU A CA 1
ATOM 1283 C C . GLU A 1 185 ? -5.111 -0.655 15.016 1.00 89.19 185 GLU A C 1
ATOM 1285 O O . GLU A 1 185 ? -3.910 -0.461 15.020 1.00 89.19 185 GLU A O 1
ATOM 1290 N N . GLY A 1 186 ? -5.775 -0.732 13.863 1.00 95.88 186 GLY A N 1
ATOM 1291 C CA . GLY A 1 186 ? -5.053 -0.835 12.596 1.00 95.88 186 GLY A CA 1
ATOM 1292 C C . GLY A 1 186 ? -5.896 -0.577 11.364 1.00 95.88 186 GLY A C 1
ATOM 1293 O O . GLY A 1 186 ? -6.992 -0.011 11.436 1.00 95.88 186 GLY A O 1
ATOM 1294 N N . PHE A 1 187 ? -5.367 -1.010 10.227 1.00 98.19 187 PHE A N 1
ATOM 1295 C CA . PHE A 1 187 ? -6.070 -0.999 8.952 1.00 98.19 187 PHE A CA 1
ATOM 1296 C C . PHE A 1 187 ? -5.960 -2.349 8.254 1.00 98.19 187 PHE A C 1
ATOM 1298 O O . PHE A 1 187 ? -5.012 -3.097 8.479 1.00 98.19 187 PHE A O 1
ATOM 1305 N N . ALA A 1 188 ? -6.912 -2.626 7.374 1.00 98.38 188 ALA A N 1
ATOM 1306 C CA . ALA A 1 188 ? -6.784 -3.667 6.367 1.00 98.38 188 ALA A CA 1
ATOM 1307 C C . ALA A 1 188 ? -7.092 -3.071 4.993 1.00 98.38 188 ALA A C 1
ATOM 1309 O O . ALA A 1 188 ? -8.018 -2.273 4.867 1.00 98.38 188 ALA A O 1
ATOM 1310 N N . LEU A 1 189 ? -6.317 -3.431 3.978 1.00 98.50 189 LEU A N 1
ATOM 1311 C CA . LEU A 1 189 ? -6.541 -3.026 2.596 1.00 98.50 189 LEU A CA 1
ATOM 1312 C C . LEU A 1 189 ? -6.812 -4.269 1.758 1.00 98.50 189 LEU A C 1
ATOM 1314 O O . LEU A 1 189 ? -5.928 -5.115 1.611 1.00 98.50 189 LEU A O 1
ATOM 1318 N N . ASP A 1 190 ? -8.013 -4.337 1.200 1.00 98.19 190 ASP A N 1
ATOM 1319 C CA . ASP A 1 190 ? -8.400 -5.369 0.246 1.00 98.19 190 ASP A CA 1
ATOM 1320 C C . ASP A 1 190 ? -8.087 -4.877 -1.164 1.00 98.19 190 ASP A C 1
ATOM 1322 O O . ASP A 1 190 ? -8.509 -3.785 -1.564 1.00 98.19 190 ASP A O 1
ATOM 1326 N N . VAL A 1 191 ? -7.306 -5.670 -1.898 1.00 96.75 191 VAL A N 1
ATOM 1327 C CA . VAL A 1 191 ? -6.813 -5.344 -3.238 1.00 96.75 191 VAL A CA 1
ATOM 1328 C C . VAL A 1 191 ? -7.445 -6.301 -4.264 1.00 96.75 191 VAL A C 1
ATOM 1330 O O . VAL A 1 191 ? -7.706 -7.460 -3.941 1.00 96.75 191 VAL A O 1
ATOM 1333 N N . PRO A 1 192 ? -7.723 -5.857 -5.509 1.00 95.88 192 PRO A N 1
ATOM 1334 C CA . PRO A 1 192 ? -8.377 -6.686 -6.527 1.00 95.88 192 PRO A CA 1
ATOM 1335 C C . PRO A 1 192 ? -7.644 -7.972 -6.918 1.00 95.88 192 PRO A C 1
ATOM 1337 O O . PRO A 1 192 ? -8.257 -8.847 -7.522 1.00 95.88 192 PRO A O 1
ATOM 1340 N N . ASP A 1 193 ? -6.357 -8.095 -6.588 1.00 92.94 193 ASP A N 1
ATOM 1341 C CA . ASP A 1 193 ? -5.588 -9.337 -6.741 1.00 92.94 193 ASP A CA 1
ATOM 1342 C C . ASP A 1 193 ? -6.038 -10.442 -5.758 1.00 92.94 193 ASP A C 1
ATOM 1344 O O . ASP A 1 193 ? -5.546 -11.566 -5.816 1.00 92.94 193 ASP A O 1
ATOM 1348 N N . GLY A 1 194 ? -6.994 -10.136 -4.873 1.00 95.00 194 GLY A N 1
ATOM 1349 C CA . GLY A 1 194 ? -7.530 -11.030 -3.853 1.00 95.00 194 GLY A CA 1
ATOM 1350 C C . GLY A 1 194 ? -6.724 -11.017 -2.557 1.00 95.00 194 GLY A C 1
ATOM 1351 O O . GLY A 1 194 ? -7.144 -11.638 -1.583 1.00 95.00 194 GLY A O 1
ATOM 1352 N N . THR A 1 195 ? -5.592 -10.314 -2.517 1.00 97.00 195 THR A N 1
ATOM 1353 C CA . THR A 1 195 ? -4.770 -10.214 -1.316 1.00 97.00 195 THR A CA 1
ATOM 1354 C C . THR A 1 195 ? -5.310 -9.155 -0.362 1.00 97.00 195 THR A C 1
ATOM 1356 O O . THR A 1 195 ? -5.777 -8.080 -0.753 1.00 97.00 195 THR A O 1
ATOM 1359 N N . ARG A 1 196 ? -5.195 -9.456 0.929 1.00 98.19 196 ARG A N 1
ATOM 1360 C CA . ARG A 1 196 ? -5.490 -8.546 2.029 1.00 98.19 196 ARG A CA 1
ATOM 1361 C C . ARG A 1 196 ? -4.189 -8.147 2.712 1.00 98.19 196 ARG A C 1
ATOM 1363 O O . ARG A 1 196 ? -3.421 -8.992 3.167 1.00 98.19 196 ARG A O 1
ATOM 1370 N N . ARG A 1 197 ? -3.945 -6.842 2.807 1.00 98.38 197 ARG A N 1
ATOM 1371 C CA . ARG A 1 197 ? -2.792 -6.253 3.506 1.00 98.38 197 ARG A CA 1
ATOM 1372 C C . ARG A 1 197 ? -3.237 -5.748 4.874 1.00 98.38 197 ARG A C 1
ATOM 1374 O O . ARG A 1 197 ? -4.144 -4.925 4.944 1.00 98.38 197 ARG A O 1
ATOM 1381 N N . ILE A 1 198 ? -2.614 -6.217 5.950 1.00 98.31 198 ILE A N 1
ATOM 1382 C CA . ILE A 1 198 ? -2.908 -5.806 7.329 1.00 98.31 198 ILE A CA 1
ATOM 1383 C C . ILE A 1 198 ? -1.834 -4.842 7.817 1.00 98.31 198 ILE A C 1
ATOM 1385 O O . ILE A 1 198 ? -0.639 -5.115 7.684 1.00 98.31 198 ILE A O 1
ATOM 1389 N N . PHE A 1 199 ? -2.272 -3.743 8.425 1.00 98.12 199 PHE A N 1
ATOM 1390 C CA . PHE A 1 199 ? -1.416 -2.685 8.938 1.00 98.12 199 PHE A CA 1
ATOM 1391 C C . PHE A 1 199 ? -1.597 -2.507 10.441 1.00 98.12 199 PHE A C 1
ATOM 1393 O O . PHE A 1 199 ? -2.720 -2.324 10.922 1.00 98.12 199 PHE A O 1
ATOM 1400 N N . GLU A 1 200 ? -0.480 -2.476 11.158 1.00 97.06 200 GLU A N 1
ATOM 1401 C CA . GLU A 1 200 ? -0.416 -2.276 12.608 1.00 97.06 200 GLU A CA 1
ATOM 1402 C C . GLU A 1 200 ? 0.232 -0.922 12.937 1.00 97.06 200 GLU A C 1
ATOM 1404 O O . GLU A 1 200 ? 0.977 -0.392 12.107 1.00 97.06 200 GLU A O 1
ATOM 1409 N N . PRO A 1 201 ? -0.048 -0.316 14.109 1.00 96.12 201 PRO A N 1
ATOM 1410 C CA . PRO A 1 201 ? 0.521 0.973 14.485 1.00 96.12 201 PRO A CA 1
ATOM 1411 C C . PRO A 1 201 ? 2.044 0.919 14.501 1.00 96.12 201 PRO A C 1
ATOM 1413 O O . PRO A 1 201 ? 2.636 0.017 15.091 1.00 96.12 201 PRO A O 1
ATOM 1416 N N . ASP A 1 202 ? 2.682 1.933 13.925 1.00 94.75 202 ASP A N 1
ATOM 1417 C CA . ASP A 1 202 ? 4.109 2.133 14.124 1.00 94.75 202 ASP A CA 1
ATOM 1418 C C . ASP A 1 202 ? 4.351 2.626 15.555 1.00 94.75 202 ASP A C 1
ATOM 1420 O O . ASP A 1 202 ? 4.032 3.767 15.900 1.00 94.75 202 ASP A O 1
ATOM 1424 N N . LEU A 1 203 ? 4.923 1.766 16.397 1.00 91.12 203 LEU A N 1
ATOM 1425 C CA . LEU A 1 203 ? 5.256 2.107 17.781 1.00 91.12 203 LEU A CA 1
ATOM 1426 C C . LEU A 1 203 ? 6.351 3.182 17.876 1.00 91.12 203 LEU A C 1
ATOM 1428 O O . LEU A 1 203 ? 6.455 3.850 18.905 1.00 91.12 203 LEU A O 1
ATOM 1432 N N . GLY A 1 204 ? 7.136 3.371 16.811 1.00 90.44 204 GLY A N 1
ATOM 1433 C CA . GLY A 1 204 ? 8.127 4.435 16.692 1.00 90.44 204 GLY A CA 1
ATOM 1434 C C . GLY A 1 204 ? 7.540 5.793 16.299 1.00 90.44 204 GLY A C 1
ATOM 1435 O O . GLY A 1 204 ? 8.241 6.799 16.401 1.00 90.44 204 GLY A O 1
ATOM 1436 N N . ASP A 1 205 ? 6.271 5.862 15.878 1.00 92.31 205 ASP A N 1
ATOM 1437 C CA . ASP A 1 205 ? 5.600 7.125 15.568 1.00 92.31 205 ASP A CA 1
ATOM 1438 C C . ASP A 1 205 ? 4.903 7.702 16.817 1.00 92.31 205 ASP A C 1
ATOM 1440 O O . ASP A 1 205 ? 3.812 7.251 17.190 1.00 92.31 205 ASP A O 1
ATOM 1444 N N . PRO A 1 206 ? 5.451 8.759 17.450 1.00 90.56 206 PRO A N 1
ATOM 1445 C CA . PRO A 1 206 ? 4.844 9.356 18.638 1.00 90.56 206 PRO A CA 1
ATOM 1446 C C . PRO A 1 206 ? 3.464 9.961 18.355 1.00 90.56 206 PRO A C 1
ATOM 1448 O O . PRO A 1 206 ? 2.659 10.111 19.275 1.00 90.56 206 PRO A O 1
ATOM 1451 N N . ALA A 1 207 ? 3.163 10.303 17.097 1.00 91.25 207 ALA A N 1
ATOM 1452 C CA . ALA A 1 207 ? 1.855 10.817 16.715 1.00 91.25 207 ALA A CA 1
ATOM 1453 C C . ALA A 1 207 ? 0.800 9.710 16.551 1.00 91.25 207 ALA A C 1
ATOM 1455 O O . ALA A 1 207 ? -0.383 10.042 16.441 1.00 91.25 207 ALA A O 1
ATOM 1456 N N . ARG A 1 208 ? 1.202 8.427 16.537 1.00 91.31 208 ARG A N 1
ATOM 1457 C CA . ARG A 1 208 ? 0.341 7.253 16.297 1.00 91.31 208 ARG A CA 1
ATOM 1458 C C . ARG A 1 208 ? -0.538 7.398 15.050 1.00 91.31 208 ARG A C 1
ATOM 1460 O O . ARG A 1 208 ? -1.716 7.032 15.046 1.00 91.31 208 ARG A O 1
ATOM 1467 N N . ARG A 1 209 ? 0.019 8.002 14.002 1.00 94.75 209 ARG A N 1
ATOM 1468 C CA . ARG A 1 209 ? -0.648 8.239 12.715 1.00 94.75 209 ARG A CA 1
ATOM 1469 C C . ARG A 1 209 ? -0.155 7.303 11.633 1.00 94.75 209 ARG A C 1
ATOM 1471 O O . ARG A 1 209 ? -0.865 7.125 10.650 1.00 94.75 209 ARG A O 1
ATOM 1478 N N . ARG A 1 210 ? 1.022 6.722 11.809 1.00 95.88 210 ARG A N 1
ATOM 1479 C CA . ARG A 1 210 ? 1.630 5.789 10.878 1.00 95.88 210 ARG A CA 1
ATOM 1480 C C . ARG A 1 210 ? 1.294 4.351 11.249 1.00 95.88 210 ARG A C 1
ATOM 1482 O O . ARG A 1 210 ? 1.355 3.976 12.418 1.00 95.88 210 ARG A O 1
ATOM 1489 N N . PHE A 1 211 ? 0.959 3.554 10.244 1.00 97.31 211 PHE A N 1
ATOM 1490 C CA . PHE A 1 211 ? 0.673 2.131 10.362 1.00 97.31 211 PHE A CA 1
ATOM 1491 C C . PHE A 1 211 ? 1.467 1.393 9.291 1.00 97.31 211 PHE A C 1
ATOM 1493 O O . PHE A 1 211 ? 1.342 1.707 8.107 1.00 97.31 211 PHE A O 1
ATOM 1500 N N . ARG A 1 212 ? 2.293 0.431 9.692 1.00 96.75 212 ARG A N 1
ATOM 1501 C CA . ARG A 1 212 ? 3.160 -0.317 8.775 1.00 96.75 212 ARG A CA 1
ATOM 1502 C C . ARG A 1 212 ? 2.512 -1.631 8.389 1.00 96.75 212 ARG A C 1
ATOM 1504 O O . ARG A 1 212 ? 1.762 -2.204 9.177 1.00 96.75 212 ARG A O 1
ATOM 1511 N N . LEU A 1 213 ? 2.822 -2.108 7.188 1.00 98.00 213 LEU A N 1
ATOM 1512 C CA . LEU A 1 213 ? 2.436 -3.445 6.766 1.00 98.00 213 LEU A CA 1
ATOM 1513 C C . LEU A 1 213 ? 2.999 -4.480 7.749 1.00 98.00 213 LEU A C 1
ATOM 1515 O O . LEU A 1 213 ? 4.210 -4.588 7.925 1.00 98.00 213 LEU A O 1
ATOM 1519 N N . ALA A 1 214 ? 2.107 -5.235 8.377 1.00 97.44 214 ALA A N 1
ATOM 1520 C CA . ALA A 1 214 ? 2.443 -6.318 9.295 1.00 97.44 214 ALA A CA 1
ATOM 1521 C C . ALA A 1 214 ? 2.170 -7.685 8.665 1.00 97.44 214 ALA A C 1
ATOM 1523 O O . ALA A 1 214 ? 2.796 -8.683 9.029 1.00 97.44 214 ALA A O 1
ATOM 1524 N N . ARG A 1 215 ? 1.229 -7.754 7.712 1.00 97.75 215 ARG A N 1
ATOM 1525 C CA . ARG A 1 215 ? 0.863 -9.014 7.069 1.00 97.75 215 ARG A CA 1
ATOM 1526 C C . ARG A 1 215 ? 0.299 -8.841 5.665 1.00 97.75 215 ARG A C 1
ATOM 1528 O O . ARG A 1 215 ? -0.427 -7.886 5.407 1.00 97.75 215 ARG A O 1
ATOM 1535 N N . VAL A 1 216 ? 0.569 -9.813 4.802 1.00 98.25 216 VAL A N 1
ATOM 1536 C CA . VAL A 1 216 ? -0.151 -10.042 3.541 1.00 98.25 216 VAL A CA 1
ATOM 1537 C C . V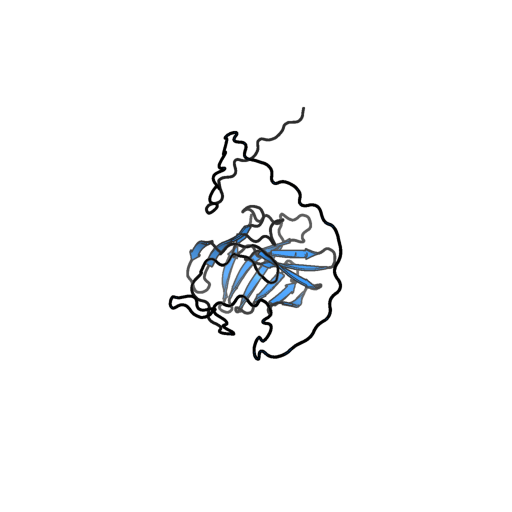AL A 1 216 ? -0.801 -11.416 3.620 1.00 98.25 216 VAL A C 1
ATOM 1539 O O . VAL A 1 216 ? -0.127 -12.378 3.983 1.00 98.25 216 VAL A O 1
ATOM 1542 N N . GLU A 1 217 ? -2.090 -11.504 3.316 1.00 98.25 217 GLU A N 1
ATOM 1543 C CA . GLU A 1 217 ? -2.877 -12.739 3.330 1.00 98.25 217 GLU A CA 1
ATOM 1544 C C . GLU A 1 217 ? -3.561 -12.937 1.975 1.00 98.25 217 GLU A C 1
ATOM 1546 O O . GLU A 1 217 ? -3.996 -11.967 1.353 1.00 98.25 217 GLU A O 1
ATOM 1551 N N . ASP A 1 218 ? -3.665 -14.183 1.521 1.00 97.38 218 ASP A N 1
ATOM 1552 C CA . ASP A 1 218 ? -4.442 -14.545 0.333 1.00 97.38 218 ASP A CA 1
ATOM 1553 C C . ASP A 1 218 ? -5.782 -15.217 0.710 1.00 97.38 218 ASP A C 1
ATOM 1555 O O . ASP A 1 218 ? -5.999 -15.579 1.873 1.00 97.38 218 ASP A O 1
ATOM 1559 N N . PRO A 1 219 ? -6.699 -15.431 -0.253 1.00 96.75 219 PRO A N 1
ATOM 1560 C CA . PRO A 1 219 ? -7.977 -16.093 0.018 1.00 96.75 219 PRO A CA 1
ATOM 1561 C C . PRO A 1 219 ? -7.854 -17.561 0.454 1.00 96.75 219 PRO A C 1
ATOM 1563 O O . PRO A 1 219 ? -8.804 -18.113 1.008 1.00 96.75 219 PRO A O 1
ATOM 1566 N N . ALA A 1 220 ? -6.714 -18.207 0.195 1.00 96.44 220 ALA A N 1
ATOM 1567 C CA . ALA A 1 220 ? -6.439 -19.582 0.605 1.00 96.44 220 ALA A CA 1
ATOM 1568 C C . ALA A 1 220 ? -5.909 -19.675 2.051 1.00 96.44 220 ALA A C 1
ATOM 1570 O O . ALA A 1 220 ? -5.750 -20.778 2.576 1.00 96.44 220 ALA A O 1
ATOM 1571 N N . GLY A 1 221 ? -5.669 -18.537 2.713 1.00 95.62 221 GLY A N 1
ATOM 1572 C CA . GLY A 1 221 ? -5.166 -18.455 4.083 1.00 95.62 221 GLY A CA 1
ATOM 1573 C C . GLY A 1 221 ? -3.641 -18.530 4.201 1.00 95.62 221 GLY A C 1
ATOM 1574 O O . GLY A 1 221 ? -3.121 -18.620 5.320 1.00 95.62 221 GLY A O 1
ATOM 1575 N N . ASN A 1 222 ? -2.905 -18.481 3.086 1.00 97.62 222 ASN A N 1
ATOM 1576 C CA . ASN A 1 222 ? -1.457 -18.307 3.120 1.00 97.62 222 ASN A CA 1
ATOM 1577 C C . ASN A 1 222 ? -1.140 -16.887 3.598 1.00 97.62 222 ASN A C 1
ATOM 1579 O O . ASN A 1 222 ? -1.858 -15.940 3.272 1.00 97.62 222 ASN A O 1
ATOM 1583 N N . ARG A 1 223 ? -0.062 -16.727 4.374 1.00 97.38 223 ARG A N 1
ATOM 1584 C CA . ARG A 1 223 ? 0.321 -15.417 4.908 1.00 97.38 223 ARG A CA 1
ATOM 1585 C C . ARG A 1 223 ? 1.822 -15.183 4.926 1.00 97.38 223 ARG A C 1
ATOM 1587 O O . ARG A 1 223 ? 2.589 -16.073 5.286 1.00 97.38 223 ARG A O 1
ATOM 1594 N N . ILE A 1 224 ? 2.206 -13.945 4.643 1.00 97.69 224 ILE A N 1
ATOM 1595 C CA . ILE A 1 224 ? 3.537 -13.391 4.902 1.00 97.69 224 ILE A CA 1
ATOM 1596 C C . ILE A 1 224 ? 3.397 -12.446 6.090 1.00 97.69 224 ILE A C 1
ATOM 1598 O O . ILE A 1 224 ? 2.564 -11.543 6.046 1.00 97.69 224 ILE A O 1
ATOM 1602 N N . GLN A 1 225 ? 4.185 -12.645 7.147 1.00 97.00 225 GLN A N 1
ATOM 1603 C CA . GLN A 1 225 ? 4.173 -11.795 8.338 1.00 97.00 225 GLN A CA 1
ATOM 1604 C C . GLN A 1 225 ? 5.506 -11.061 8.478 1.00 97.00 225 GLN A C 1
ATOM 1606 O O . GLN A 1 225 ? 6.571 -11.666 8.369 1.00 97.00 225 GLN A O 1
ATOM 1611 N N . LEU A 1 226 ? 5.427 -9.755 8.713 1.00 94.62 226 LEU A N 1
ATOM 1612 C CA . LEU A 1 226 ? 6.565 -8.854 8.816 1.00 94.62 226 LEU A CA 1
ATOM 1613 C C . LEU A 1 226 ? 6.702 -8.396 10.266 1.00 94.62 226 LEU A C 1
ATOM 1615 O O . LEU A 1 226 ? 5.738 -7.936 10.875 1.00 94.62 226 LEU A O 1
ATOM 1619 N N . HIS A 1 227 ? 7.908 -8.515 10.811 1.00 89.44 227 HIS A N 1
ATOM 1620 C CA . HIS A 1 227 ? 8.243 -8.026 12.143 1.00 89.44 227 HIS A CA 1
ATOM 1621 C C . HIS A 1 227 ? 9.234 -6.873 11.997 1.00 89.44 227 HIS A C 1
ATOM 1623 O O . HIS A 1 227 ? 10.415 -7.088 11.731 1.00 89.44 227 HIS A O 1
ATOM 1629 N N . CYS A 1 228 ? 8.731 -5.648 12.123 1.00 72.94 228 CYS A N 1
ATOM 1630 C CA . CYS A 1 228 ? 9.542 -4.435 12.101 1.00 72.94 228 CYS A CA 1
ATOM 1631 C C . CYS A 1 228 ? 9.930 -4.074 13.542 1.00 72.94 228 CYS A C 1
ATOM 1633 O O . CYS A 1 228 ? 9.048 -3.965 14.396 1.00 72.94 228 CYS A O 1
ATOM 1635 N N . HIS A 1 229 ? 11.227 -3.905 13.801 1.00 61.84 229 HIS A N 1
ATOM 1636 C CA . HIS A 1 229 ? 11.780 -3.471 15.088 1.00 61.84 229 HIS A CA 1
ATOM 1637 C C . HIS A 1 229 ? 12.305 -2.039 15.011 1.00 61.84 229 HIS A C 1
ATOM 1639 O O . HIS A 1 229 ? 12.787 -1.653 13.920 1.00 61.84 229 HIS A O 1
#

pLDDT: mean 73.49, std 26.78, range [29.67, 98.5]